Protein AF-A0A1B0GPD4-F1 (afdb_monomer)

Solvent-accessible surface area (backbone atoms only — not comparable to full-atom values): 17050 Å² total; per-residue (Å²): 107,76,87,73,70,49,68,94,78,58,61,66,70,59,52,36,53,52,42,47,48,50,43,48,70,34,67,70,52,86,51,64,69,59,25,53,50,47,45,48,55,43,48,74,72,43,44,58,78,46,49,67,64,54,70,75,55,91,48,64,72,44,49,52,42,53,49,61,37,61,80,66,59,83,59,66,65,61,55,47,54,53,50,52,52,50,48,60,50,50,52,57,47,50,55,50,53,52,50,47,50,59,48,50,54,53,47,57,48,52,54,48,54,50,52,53,52,48,56,52,51,52,52,51,52,51,50,54,48,52,54,50,53,51,51,51,51,52,51,49,52,51,51,52,50,52,54,50,51,52,51,52,50,54,50,50,52,51,52,51,52,50,50,51,50,54,50,49,61,53,60,76,72,62,84,90,86,85,87,90,90,88,88,94,83,79,85,78,81,75,79,81,75,76,73,78,76,79,84,75,74,80,79,78,77,78,81,79,77,83,80,87,75,82,82,85,88,80,91,75,83,86,74,83,76,80,80,80,80,78,90,86,81,80,85,76,69,92,80,75,82,72,94,63,88,78,79,81,66,94,69,78,79,86,81,78,85,81,74,80,80,73,83,80,130

Sequence (265 aa):
MEYFINYELFNIDFMVACMQFVNIVVHSVEDMNYRVHLQYEFTALGLDGYLEKLRLTESEELQVQISAYLDNVFDVAALMEDSETKTAALERVQDLEDDLGRALDRVAETEREFMYKLAELESELARVRSECDEMQQKARQTDEEVSTLRKVLKQREEESRIMQKCQQEIQQKMPSAEAPQAPPIPPPPPPAALTPPPPIAPPCPPPPPPSNVRNVGRASPFIPSPPPPIAGQMQAPDGAMTIKRKVQTKYKLPTLNWVALKPNQ

Organism: Phlebotomus papatasi (NCBI:txid29031)

Mean predicted aligned error: 19.95 Å

Nearest PDB structures (foldseek):
  4ydh-assembly1_C  TM=8.766E-01  e=1.146E-09  Homo sapiens
  4ydh-assembly1_A  TM=7.723E-01  e=3.191E-09  Homo sapiens
  4yc7-assembly1_B  TM=9.807E-01  e=7.824E-07  Homo sapiens

Radius of gyration: 55.45 Å; Cα contacts (8 Å, |Δi|>4): 38; chains: 1; bounding box: 115×55×153 Å

Structure (mmCIF, N/CA/C/O backbone):
data_AF-A0A1B0GPD4-F1
#
_entry.id   AF-A0A1B0GPD4-F1
#
loop_
_atom_site.group_PDB
_atom_site.id
_atom_site.type_symbol
_atom_site.label_atom_id
_atom_site.label_alt_id
_atom_site.label_comp_id
_atom_site.label_asym_id
_atom_site.label_entity_id
_atom_site.label_seq_id
_atom_site.pdbx_PDB_ins_code
_atom_site.Cartn_x
_atom_site.Cartn_y
_atom_site.Cartn_z
_atom_site.occupancy
_atom_site.B_iso_or_equiv
_atom_site.auth_seq_id
_atom_site.auth_comp_id
_atom_site.auth_asym_id
_atom_site.auth_atom_id
_atom_site.pdbx_PDB_model_num
ATOM 1 N N . MET A 1 1 ? 25.466 4.347 -40.079 1.00 58.78 1 MET A N 1
ATOM 2 C CA . MET A 1 1 ? 26.148 3.605 -38.997 1.00 58.78 1 MET A CA 1
ATOM 3 C C . MET A 1 1 ? 27.496 3.025 -39.419 1.00 58.78 1 MET A C 1
ATOM 5 O O . MET A 1 1 ? 28.433 3.206 -38.662 1.00 58.78 1 MET A O 1
ATOM 9 N N . GLU A 1 2 ? 27.657 2.426 -40.607 1.00 58.03 2 GLU A N 1
ATOM 10 C CA . GLU A 1 2 ? 28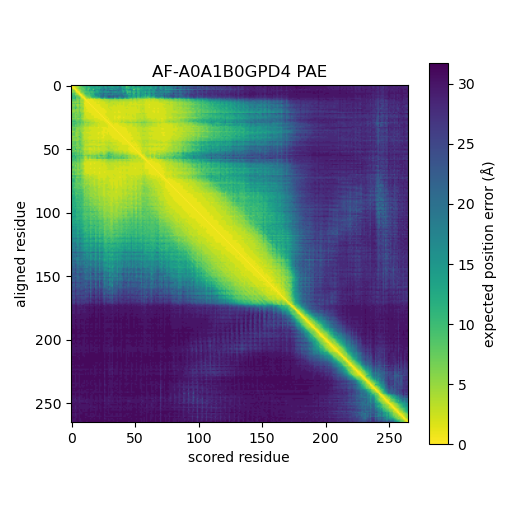.931 1.799 -41.043 1.00 58.03 2 GLU A CA 1
ATOM 11 C C . GLU A 1 2 ? 30.201 2.656 -40.835 1.00 58.03 2 GLU A C 1
ATOM 13 O O . GLU A 1 2 ? 31.200 2.149 -40.333 1.00 58.03 2 GLU A O 1
ATOM 18 N N . TYR A 1 3 ? 30.159 3.964 -41.123 1.00 58.00 3 TYR A N 1
ATOM 19 C CA . TYR A 1 3 ? 31.294 4.875 -40.890 1.00 58.00 3 TYR A CA 1
ATOM 20 C C . TYR A 1 3 ? 31.671 5.079 -39.410 1.00 58.00 3 TYR A C 1
ATOM 22 O O . TYR A 1 3 ? 32.806 5.433 -39.126 1.00 58.00 3 TYR A O 1
ATOM 30 N N . PHE A 1 4 ? 30.743 4.874 -38.472 1.00 58.75 4 PHE A N 1
ATOM 31 C CA . PHE A 1 4 ? 30.982 5.053 -37.034 1.00 58.75 4 PHE A CA 1
ATOM 32 C C . PHE A 1 4 ? 31.480 3.769 -36.355 1.00 58.75 4 PHE A C 1
ATOM 34 O O . PHE A 1 4 ? 32.159 3.860 -35.343 1.00 58.75 4 PHE A O 1
ATOM 41 N N . ILE A 1 5 ? 31.175 2.590 -36.915 1.00 62.16 5 ILE A N 1
ATOM 42 C CA . ILE A 1 5 ? 31.454 1.269 -36.313 1.00 62.16 5 ILE A CA 1
ATOM 43 C C . ILE A 1 5 ? 32.923 0.823 -36.505 1.00 62.16 5 ILE A C 1
ATOM 45 O O . ILE A 1 5 ? 33.436 -0.003 -35.748 1.00 62.16 5 ILE A O 1
ATOM 49 N N . ASN A 1 6 ? 33.635 1.381 -37.489 1.00 63.50 6 ASN A N 1
ATOM 50 C CA . ASN A 1 6 ? 35.030 1.036 -37.786 1.00 63.50 6 ASN A CA 1
ATOM 51 C C . ASN A 1 6 ? 36.026 1.823 -36.910 1.00 63.50 6 ASN A C 1
ATOM 53 O O . ASN A 1 6 ? 36.739 2.699 -37.403 1.00 63.50 6 ASN A O 1
ATOM 57 N N . TYR A 1 7 ? 36.094 1.495 -35.615 1.00 61.94 7 TYR A N 1
ATOM 58 C CA . TYR A 1 7 ? 36.935 2.200 -34.631 1.00 61.94 7 TYR A CA 1
ATOM 59 C C . TYR A 1 7 ? 38.437 2.251 -34.983 1.00 61.94 7 TYR A C 1
ATOM 61 O O . TYR A 1 7 ? 39.121 3.193 -34.602 1.00 61.94 7 TYR A O 1
ATOM 69 N N . GLU A 1 8 ? 38.958 1.290 -35.752 1.00 57.16 8 GLU A N 1
ATOM 70 C CA . GLU A 1 8 ? 40.384 1.217 -36.127 1.00 57.16 8 GLU A CA 1
ATOM 71 C C . GLU A 1 8 ? 40.806 2.234 -37.208 1.00 57.16 8 GLU A C 1
ATOM 73 O O . GLU A 1 8 ? 41.992 2.345 -37.517 1.00 57.16 8 GLU A O 1
ATOM 78 N N . LEU A 1 9 ? 39.857 2.969 -37.805 1.00 58.94 9 LEU A N 1
ATOM 79 C CA . LEU A 1 9 ? 40.098 3.837 -38.969 1.00 58.94 9 LEU A CA 1
ATOM 80 C C . LEU A 1 9 ? 39.814 5.331 -38.735 1.00 58.94 9 LEU A C 1
ATOM 82 O O . LEU A 1 9 ? 40.074 6.132 -39.635 1.00 58.94 9 LEU A O 1
ATOM 86 N N . PHE A 1 10 ? 39.278 5.722 -37.575 1.00 62.41 10 PHE A N 1
ATOM 87 C CA . PHE A 1 10 ? 38.767 7.080 -37.348 1.00 62.41 10 PHE A CA 1
ATOM 88 C C . PHE A 1 10 ? 39.410 7.806 -36.162 1.00 62.41 10 PHE A C 1
ATOM 90 O O . PHE A 1 10 ? 39.876 7.212 -35.196 1.00 62.41 10 PHE A O 1
ATOM 97 N N . ASN A 1 11 ? 39.427 9.136 -36.261 1.00 81.19 11 ASN A N 1
ATOM 98 C CA . ASN A 1 11 ? 39.893 10.045 -35.218 1.00 81.19 11 ASN A CA 1
ATOM 99 C C . ASN A 1 11 ? 38.888 10.090 -34.040 1.00 81.19 11 ASN A C 1
ATOM 101 O O . ASN A 1 11 ? 37.677 9.998 -34.242 1.00 81.19 11 ASN A O 1
ATOM 105 N N . ILE A 1 12 ? 39.404 10.230 -32.815 1.00 83.19 12 ILE A N 1
ATOM 106 C CA . ILE A 1 12 ? 38.616 10.200 -31.571 1.00 83.19 12 ILE A CA 1
ATOM 107 C C . ILE A 1 12 ? 37.597 11.346 -31.502 1.00 83.19 12 ILE A C 1
ATOM 109 O O . ILE A 1 12 ? 36.445 11.100 -31.153 1.00 83.19 12 ILE A O 1
ATOM 113 N N . ASP A 1 13 ? 37.966 12.559 -31.915 1.00 87.19 13 ASP A N 1
ATOM 114 C CA . ASP A 1 13 ? 37.099 13.748 -31.915 1.00 87.19 13 ASP A CA 1
ATOM 115 C C . ASP A 1 13 ? 35.839 13.523 -32.776 1.00 87.19 13 ASP A C 1
ATOM 117 O O . ASP A 1 13 ? 34.735 13.937 -32.416 1.00 87.19 13 ASP A O 1
ATOM 121 N N . PHE A 1 14 ? 35.979 12.796 -33.893 1.00 87.44 14 PHE A N 1
ATOM 122 C CA . PHE A 1 14 ? 34.845 12.372 -34.720 1.00 87.44 14 PHE A CA 1
ATOM 123 C C . PHE A 1 14 ? 33.935 11.380 -33.981 1.00 87.44 14 PHE A C 1
ATOM 125 O O . PHE A 1 14 ? 32.713 11.502 -34.063 1.00 87.44 14 PHE A O 1
ATOM 132 N N . MET A 1 15 ? 34.498 10.434 -33.221 1.00 87.31 15 MET A N 1
ATOM 133 C CA . MET A 1 15 ? 33.694 9.503 -32.422 1.00 87.31 15 MET A CA 1
ATOM 134 C C . MET A 1 15 ? 32.942 10.221 -31.297 1.00 87.31 15 MET A C 1
ATOM 136 O O . MET A 1 15 ? 31.757 9.953 -31.104 1.00 87.31 15 MET A O 1
ATOM 140 N N . VAL A 1 16 ? 33.592 11.164 -30.607 1.00 90.50 16 VAL A N 1
ATOM 141 C CA . VAL A 1 16 ? 32.972 12.012 -29.573 1.00 90.50 16 VAL A CA 1
ATOM 142 C C . VAL A 1 16 ? 31.802 12.803 -30.165 1.00 90.50 16 VAL A C 1
ATOM 144 O O . VAL A 1 16 ? 30.693 12.747 -29.632 1.00 90.50 16 VAL A O 1
ATOM 147 N N . ALA A 1 17 ? 32.006 13.469 -31.307 1.00 91.94 17 ALA A N 1
ATOM 148 C CA . ALA A 1 17 ? 30.963 14.240 -31.985 1.00 91.94 17 ALA A CA 1
ATOM 149 C C . ALA A 1 17 ? 29.794 13.365 -32.483 1.00 91.94 17 ALA A C 1
ATOM 151 O O . ALA A 1 17 ? 28.629 13.743 -32.339 1.00 91.94 17 ALA A O 1
ATOM 152 N N . CYS A 1 18 ? 30.076 12.180 -33.036 1.00 91.44 18 CYS A N 1
ATOM 153 C CA . CYS A 1 18 ? 29.037 11.231 -33.440 1.00 91.44 18 CYS A CA 1
ATOM 154 C C . CYS A 1 18 ? 28.253 10.681 -32.242 1.00 91.44 18 CYS A C 1
ATOM 156 O O . CYS A 1 18 ? 27.027 10.596 -32.323 1.00 91.44 18 CYS A O 1
ATOM 158 N N . MET A 1 19 ? 28.920 10.363 -31.130 1.00 92.31 19 MET A N 1
ATOM 159 C CA . MET A 1 19 ? 28.248 9.897 -29.916 1.00 92.31 19 MET A CA 1
ATOM 160 C C . MET A 1 19 ? 27.355 10.994 -29.324 1.00 92.31 19 MET A C 1
ATOM 162 O O . MET A 1 19 ? 26.184 10.755 -29.037 1.00 92.31 19 MET A O 1
ATOM 166 N N . GLN A 1 20 ? 27.858 12.228 -29.246 1.00 93.88 20 GLN A N 1
ATOM 167 C CA . GLN A 1 20 ? 27.077 13.387 -28.811 1.00 93.88 20 GLN A CA 1
ATOM 168 C C . GLN A 1 20 ? 25.843 13.621 -29.704 1.00 93.88 20 GLN A C 1
ATOM 170 O O . GLN A 1 20 ? 24.761 13.920 -29.195 1.00 93.88 20 GLN A O 1
ATOM 175 N N . PHE A 1 21 ? 25.973 13.456 -31.025 1.00 95.19 21 PHE A N 1
ATOM 176 C CA . PHE A 1 21 ? 24.842 13.538 -31.953 1.00 95.19 21 PHE A CA 1
ATOM 177 C C . PHE A 1 21 ? 23.782 12.463 -31.671 1.00 95.19 21 PHE A C 1
ATOM 179 O O . PHE A 1 21 ? 22.600 12.798 -31.594 1.00 95.19 21 PHE A O 1
ATOM 186 N N . VAL A 1 22 ? 24.183 11.202 -31.467 1.00 94.12 22 VAL A N 1
ATOM 187 C CA . VAL A 1 22 ? 23.255 10.112 -31.110 1.00 94.12 22 VAL A CA 1
ATOM 188 C C . VAL A 1 22 ? 22.547 10.412 -29.786 1.00 94.12 22 VAL A C 1
ATOM 190 O O . VAL A 1 22 ? 21.321 10.325 -29.729 1.00 94.12 22 VAL A O 1
ATOM 193 N N . ASN A 1 23 ? 23.281 10.867 -28.765 1.00 93.62 23 ASN A N 1
ATOM 194 C CA . ASN A 1 23 ? 22.718 11.250 -27.465 1.00 93.62 23 ASN A CA 1
ATOM 195 C C . ASN A 1 23 ? 21.624 12.315 -27.614 1.00 93.62 23 ASN A C 1
ATOM 197 O O . ASN A 1 23 ? 20.543 12.183 -27.040 1.00 93.62 23 ASN A O 1
ATOM 201 N N . ILE A 1 24 ? 21.877 13.353 -28.417 1.00 95.06 24 ILE A N 1
ATOM 202 C CA . ILE A 1 24 ? 20.898 14.412 -28.680 1.00 95.06 24 ILE A CA 1
ATOM 203 C C . ILE A 1 24 ? 19.696 13.852 -29.449 1.00 95.06 24 ILE A C 1
ATOM 205 O O . ILE A 1 24 ? 18.562 14.054 -29.015 1.00 95.06 24 ILE A O 1
ATOM 209 N N . VAL A 1 25 ? 19.909 13.135 -30.556 1.00 95.88 25 VAL A N 1
ATOM 210 C CA . VAL A 1 25 ? 18.816 12.624 -31.403 1.00 95.88 25 VAL A CA 1
ATOM 211 C C . VAL A 1 25 ? 17.894 11.671 -30.644 1.00 95.88 25 VAL A C 1
ATOM 213 O O . VAL A 1 25 ? 16.678 11.796 -30.768 1.00 95.88 25 VAL A O 1
ATOM 216 N N . VAL A 1 26 ? 18.441 10.749 -29.847 1.00 95.62 26 VAL A N 1
ATOM 217 C CA . VAL A 1 26 ? 17.633 9.762 -29.117 1.00 95.62 26 VAL A CA 1
ATOM 218 C C . VAL A 1 26 ? 16.992 10.380 -27.873 1.00 95.62 26 VAL A C 1
ATOM 220 O O . VAL A 1 26 ? 15.803 10.175 -27.632 1.00 95.62 26 VAL A O 1
ATOM 223 N N . HIS A 1 27 ? 17.738 11.148 -27.071 1.00 96.00 27 HIS A N 1
ATOM 224 C CA . HIS A 1 27 ? 17.286 11.514 -25.724 1.00 96.00 27 HIS A CA 1
ATOM 225 C C . HIS A 1 27 ? 16.624 12.891 -25.594 1.00 96.00 27 HIS A C 1
ATOM 227 O O . HIS A 1 27 ? 15.974 13.125 -24.574 1.00 96.00 27 HIS A O 1
ATOM 233 N N . SER A 1 28 ? 16.722 13.778 -26.594 1.00 95.06 28 SER A N 1
ATOM 234 C CA . SER A 1 28 ? 16.088 15.111 -26.532 1.00 95.06 28 SER A CA 1
ATOM 235 C C . SER A 1 28 ? 14.583 15.131 -26.840 1.00 95.06 28 SER A C 1
ATOM 237 O O . SER A 1 28 ? 13.955 16.179 -26.693 1.00 95.06 28 SER A O 1
ATOM 239 N N . VAL A 1 29 ? 13.987 14.009 -27.263 1.00 95.88 29 VAL A N 1
ATOM 240 C CA . VAL A 1 29 ? 12.565 13.969 -27.642 1.00 95.88 29 VAL A CA 1
ATOM 241 C C . VAL A 1 29 ? 11.640 13.918 -26.420 1.00 95.88 29 VAL A C 1
ATOM 243 O O . VAL A 1 29 ? 11.855 13.136 -25.496 1.00 95.88 29 VAL A O 1
ATOM 246 N N . GLU A 1 30 ? 10.573 14.723 -26.455 1.00 94.50 30 GLU A N 1
ATOM 247 C CA . GLU A 1 30 ? 9.548 14.814 -25.402 1.00 94.50 30 GLU A CA 1
ATOM 248 C C . GLU A 1 30 ? 8.651 13.564 -25.293 1.00 94.50 30 GLU A C 1
ATOM 250 O O . GLU A 1 30 ? 8.244 13.197 -24.192 1.00 94.50 30 GLU A O 1
ATOM 255 N N . ASP A 1 31 ? 8.333 12.894 -26.408 1.00 96.88 31 ASP A N 1
ATOM 256 C CA . ASP A 1 31 ? 7.538 11.657 -26.401 1.00 96.88 31 ASP A CA 1
ATOM 257 C C . ASP A 1 31 ? 8.417 10.446 -26.065 1.00 96.88 31 ASP A C 1
ATOM 259 O O . ASP A 1 31 ? 9.295 10.044 -26.836 1.00 96.88 31 ASP A O 1
ATOM 263 N N . MET A 1 32 ? 8.140 9.832 -24.915 1.00 94.75 32 MET A N 1
ATOM 264 C CA . MET A 1 32 ? 8.863 8.663 -24.416 1.00 94.75 32 MET A CA 1
ATOM 265 C C . MET A 1 32 ? 8.715 7.441 -25.331 1.00 94.75 32 MET A C 1
ATOM 267 O O . MET A 1 32 ? 9.677 6.692 -25.488 1.00 94.75 32 MET A O 1
ATOM 271 N N . ASN A 1 33 ? 7.566 7.251 -25.991 1.00 95.75 33 ASN A N 1
ATOM 272 C CA . ASN A 1 33 ? 7.375 6.132 -26.921 1.00 95.75 33 ASN A CA 1
ATOM 273 C C . ASN A 1 33 ? 8.242 6.310 -28.169 1.00 95.75 33 ASN A C 1
ATOM 275 O O . ASN A 1 33 ? 8.868 5.360 -28.639 1.00 95.75 33 ASN A O 1
ATOM 279 N N . TYR A 1 34 ? 8.319 7.539 -28.685 1.00 97.44 34 TYR A N 1
ATOM 280 C CA . TYR A 1 34 ? 9.170 7.851 -29.828 1.00 97.44 34 TYR A CA 1
ATOM 281 C C . TYR A 1 34 ? 10.661 7.783 -29.464 1.00 97.44 34 TYR A C 1
ATOM 283 O O . TYR A 1 34 ? 11.452 7.269 -30.251 1.00 97.44 34 TYR A O 1
ATOM 291 N N . ARG A 1 35 ? 11.049 8.201 -28.251 1.00 97.19 35 ARG A N 1
ATOM 292 C CA . ARG A 1 35 ? 12.413 8.006 -27.726 1.00 97.19 35 ARG A CA 1
ATOM 293 C C . ARG A 1 35 ? 12.788 6.522 -27.619 1.00 97.19 35 ARG A C 1
ATOM 295 O O . ARG A 1 35 ? 13.874 6.156 -28.060 1.00 97.19 35 ARG A O 1
ATOM 302 N N . VAL A 1 36 ? 11.899 5.662 -27.112 1.00 96.75 36 VAL A N 1
ATOM 303 C CA . VAL A 1 36 ? 12.110 4.198 -27.089 1.00 96.75 36 VAL A CA 1
ATOM 304 C C . VAL A 1 36 ? 12.208 3.622 -28.507 1.00 96.75 36 VAL A C 1
ATOM 306 O O . VAL A 1 36 ? 13.069 2.784 -28.765 1.00 96.75 36 VAL A O 1
ATOM 309 N N . HIS A 1 37 ? 11.388 4.094 -29.452 1.00 96.56 37 HIS A N 1
ATOM 310 C CA . HIS A 1 37 ? 11.490 3.690 -30.857 1.00 96.56 37 HIS A CA 1
ATOM 311 C C . HIS A 1 37 ? 12.842 4.081 -31.478 1.00 96.56 37 HIS A C 1
ATOM 313 O O . HIS A 1 37 ? 13.507 3.220 -32.050 1.00 96.56 37 HIS A O 1
ATOM 319 N N . LEU A 1 38 ? 13.289 5.333 -31.315 1.00 96.75 38 LEU A N 1
ATOM 320 C CA . LEU A 1 38 ? 14.601 5.778 -31.797 1.00 96.75 38 LEU A CA 1
ATOM 321 C C . LEU A 1 38 ? 15.749 4.984 -31.165 1.00 96.75 38 LEU A C 1
ATOM 323 O O . LEU A 1 38 ? 16.677 4.593 -31.867 1.00 96.75 38 LEU A O 1
ATOM 327 N N . GLN A 1 39 ? 15.681 4.719 -29.859 1.00 96.88 39 GLN A N 1
ATOM 328 C CA . GLN A 1 39 ? 16.656 3.878 -29.168 1.00 96.88 39 GLN A CA 1
ATOM 329 C C . GLN A 1 39 ? 16.719 2.481 -29.804 1.00 96.88 39 GLN A C 1
ATOM 331 O O . GLN A 1 39 ? 17.805 2.018 -30.144 1.00 96.88 39 GLN A O 1
ATOM 336 N N . TYR A 1 40 ? 15.564 1.850 -30.047 1.00 96.25 40 TYR A N 1
ATOM 337 C CA . TYR A 1 40 ? 15.494 0.536 -30.688 1.00 96.25 40 TYR A CA 1
ATOM 338 C C . TYR A 1 40 ? 16.059 0.530 -32.117 1.00 96.25 40 TYR A C 1
ATOM 340 O O . TYR A 1 40 ? 16.749 -0.418 -32.483 1.00 96.25 40 TYR A O 1
ATOM 348 N N . GLU A 1 41 ? 15.835 1.580 -32.915 1.00 96.12 41 GLU A N 1
ATOM 349 C CA . GLU A 1 41 ? 16.455 1.712 -34.245 1.00 96.12 41 GLU A CA 1
ATOM 350 C C . GLU A 1 41 ? 17.994 1.704 -34.153 1.00 96.12 41 GLU A C 1
ATOM 352 O O . GLU A 1 41 ? 18.664 1.005 -34.916 1.00 96.12 41 GLU A O 1
ATOM 357 N N . PHE A 1 42 ? 18.583 2.408 -33.179 1.00 94.75 42 PHE A N 1
ATOM 358 C CA . PHE A 1 42 ? 20.035 2.376 -32.959 1.00 94.75 42 PHE A CA 1
ATOM 359 C C . PHE A 1 42 ? 20.533 1.026 -32.408 1.00 94.75 42 PHE A C 1
ATOM 361 O O . PHE A 1 42 ? 21.563 0.531 -32.880 1.00 94.75 42 PHE A O 1
ATOM 368 N N . THR A 1 43 ? 19.794 0.387 -31.495 1.00 93.69 43 THR A N 1
ATOM 369 C CA . THR A 1 43 ? 20.045 -0.996 -31.043 1.00 93.69 43 THR A CA 1
ATOM 370 C C . THR A 1 43 ? 20.049 -1.975 -32.223 1.00 93.69 43 THR A C 1
ATOM 372 O O . THR A 1 43 ? 20.982 -2.767 -32.368 1.00 93.69 43 THR A O 1
ATOM 375 N N . ALA A 1 44 ? 19.055 -1.895 -33.114 1.00 93.94 44 ALA A N 1
ATOM 376 C CA . ALA A 1 44 ? 18.921 -2.754 -34.293 1.00 93.94 44 ALA A CA 1
ATOM 377 C C . ALA A 1 44 ? 20.044 -2.537 -35.324 1.00 93.94 44 ALA A C 1
ATOM 379 O O . ALA A 1 44 ? 20.469 -3.482 -35.990 1.00 93.94 44 ALA A O 1
ATOM 380 N N . LEU A 1 45 ? 20.587 -1.317 -35.409 1.00 93.38 45 LEU A N 1
ATOM 381 C CA . LEU A 1 45 ? 21.798 -1.000 -36.176 1.00 93.38 45 LEU A CA 1
ATOM 382 C C . LEU A 1 45 ? 23.106 -1.446 -35.486 1.00 93.38 45 LEU A C 1
ATOM 384 O O . LEU A 1 45 ? 24.193 -1.181 -36.005 1.00 93.38 45 LEU A O 1
ATOM 388 N N . GLY A 1 46 ? 23.017 -2.122 -34.337 1.00 91.62 46 GLY A N 1
ATOM 389 C CA . GLY A 1 46 ? 24.147 -2.706 -33.618 1.00 91.62 46 GLY A CA 1
ATOM 390 C C . GLY A 1 46 ? 24.909 -1.737 -32.713 1.00 91.62 46 GLY A C 1
ATOM 391 O O . GLY A 1 46 ? 26.049 -2.045 -32.358 1.00 91.62 46 GLY A O 1
ATOM 392 N N . LEU A 1 47 ? 24.322 -0.589 -32.340 1.00 91.81 47 LEU A N 1
ATOM 393 C CA . LEU A 1 47 ? 24.987 0.399 -31.482 1.00 91.81 47 LEU A CA 1
ATOM 394 C C . LEU A 1 47 ? 25.421 -0.213 -30.143 1.00 91.81 47 LEU A C 1
ATOM 396 O O . LEU A 1 47 ? 26.582 -0.083 -29.776 1.00 91.81 47 LEU A O 1
ATOM 400 N N . ASP A 1 48 ? 24.546 -0.935 -29.449 1.00 91.25 48 ASP A N 1
ATOM 401 C CA . ASP A 1 48 ? 24.823 -1.422 -28.087 1.00 91.25 48 ASP A CA 1
ATOM 402 C C . ASP A 1 48 ? 26.016 -2.397 -28.055 1.00 91.25 48 ASP A C 1
ATOM 404 O O . ASP A 1 48 ? 26.939 -2.259 -27.252 1.00 91.25 48 ASP A O 1
ATOM 408 N N . GLY A 1 49 ? 26.075 -3.321 -29.022 1.00 88.94 49 GLY A N 1
ATOM 409 C CA . GLY A 1 49 ? 27.207 -4.240 -29.204 1.00 88.94 49 GLY A CA 1
ATOM 410 C C . GLY A 1 49 ? 28.499 -3.570 -29.699 1.00 88.94 49 GLY A C 1
ATOM 411 O O . GLY A 1 49 ? 29.562 -4.199 -29.692 1.00 88.94 49 GLY A O 1
ATOM 412 N N . TYR A 1 50 ? 28.425 -2.311 -30.138 1.00 86.81 50 TYR A N 1
ATOM 413 C CA . TYR A 1 50 ? 29.577 -1.462 -30.435 1.00 86.81 50 TYR A CA 1
ATOM 414 C C . TYR A 1 50 ? 30.014 -0.653 -29.201 1.00 86.81 50 TYR A C 1
ATOM 416 O O . TYR A 1 50 ? 31.207 -0.618 -28.892 1.00 86.81 50 TYR A O 1
ATOM 424 N N . LEU A 1 51 ? 29.067 -0.099 -28.437 1.00 90.19 51 LEU A N 1
ATOM 425 C CA . LEU A 1 51 ? 29.334 0.623 -27.188 1.00 90.19 51 LEU A CA 1
ATOM 426 C C . LEU A 1 51 ? 30.000 -0.264 -26.132 1.00 90.19 51 LEU A C 1
ATOM 428 O O . LEU A 1 51 ? 30.949 0.185 -25.495 1.00 90.19 51 LEU A O 1
ATOM 432 N N . GLU A 1 52 ? 29.599 -1.534 -26.002 1.00 88.38 52 GLU A N 1
ATOM 433 C CA . GLU A 1 52 ? 30.250 -2.461 -25.059 1.00 88.38 52 GLU A CA 1
ATOM 434 C C . GLU A 1 52 ? 31.742 -2.674 -25.389 1.00 88.38 52 GLU A C 1
ATOM 436 O O . GLU A 1 52 ? 32.561 -2.847 -24.489 1.00 88.38 52 GLU A O 1
ATOM 441 N N . LYS A 1 53 ? 32.131 -2.590 -26.671 1.00 85.44 53 LYS A N 1
ATOM 442 C CA . LYS A 1 53 ? 33.544 -2.655 -27.096 1.00 85.44 53 LYS A CA 1
ATOM 443 C C . LYS A 1 53 ? 34.280 -1.345 -26.816 1.00 85.44 53 LYS A C 1
ATOM 445 O O . LYS A 1 53 ? 35.417 -1.372 -26.353 1.00 85.44 53 LYS A O 1
ATOM 450 N N . LEU A 1 54 ? 33.633 -0.204 -27.072 1.00 84.62 54 LEU A N 1
ATOM 451 C CA . LEU A 1 54 ? 34.199 1.123 -26.804 1.00 84.62 54 LEU A CA 1
ATOM 452 C C . LEU A 1 54 ? 34.270 1.474 -25.310 1.00 84.62 54 LEU A C 1
ATOM 454 O O . LEU A 1 54 ? 34.991 2.397 -24.940 1.00 84.62 54 LEU A O 1
ATOM 458 N N . ARG A 1 55 ? 33.587 0.728 -24.435 1.00 81.19 55 ARG A N 1
ATOM 459 C CA . ARG A 1 55 ? 33.614 0.909 -22.974 1.00 81.19 55 ARG A CA 1
ATOM 460 C C . ARG A 1 55 ? 35.018 0.826 -22.356 1.00 81.19 55 ARG A C 1
ATOM 462 O O . ARG A 1 55 ? 35.234 1.363 -21.273 1.00 81.19 55 ARG A O 1
ATOM 469 N N . LEU A 1 56 ? 35.956 0.167 -23.042 1.00 81.19 56 LEU A N 1
ATOM 470 C CA . LEU A 1 56 ? 37.367 0.030 -22.657 1.00 81.19 56 LEU A CA 1
ATOM 471 C C . LEU A 1 56 ? 38.299 1.046 -23.353 1.00 81.19 56 LEU A C 1
ATOM 473 O O . LEU A 1 56 ? 39.511 0.847 -23.365 1.00 81.19 56 LEU A O 1
ATOM 477 N N . THR A 1 57 ? 37.759 2.105 -23.965 1.00 84.12 57 THR A N 1
ATOM 478 C CA . THR A 1 57 ? 38.572 3.154 -24.602 1.00 84.12 57 THR A CA 1
ATOM 479 C C . THR A 1 57 ? 39.382 3.955 -23.577 1.00 84.12 57 THR A C 1
ATOM 481 O O . THR A 1 57 ? 38.914 4.221 -22.473 1.00 84.12 57 THR A O 1
ATOM 484 N N . GLU A 1 58 ? 40.589 4.384 -23.955 1.00 83.50 58 GLU A N 1
ATOM 485 C CA . GLU A 1 58 ? 41.449 5.246 -23.124 1.00 83.50 58 GLU A CA 1
ATOM 486 C C . GLU A 1 58 ? 41.043 6.736 -23.190 1.00 83.50 58 GLU A C 1
ATOM 488 O O . GLU A 1 58 ? 41.591 7.566 -22.467 1.00 83.50 58 GLU A O 1
ATOM 493 N N . SER A 1 59 ? 40.091 7.099 -24.060 1.00 89.00 59 SER A N 1
ATOM 494 C CA . SER A 1 59 ? 39.595 8.473 -24.207 1.00 89.00 59 SER A CA 1
ATOM 495 C C . SER A 1 59 ? 38.512 8.807 -23.176 1.00 89.00 59 SER A C 1
ATOM 497 O O . SER A 1 59 ? 37.365 8.378 -23.304 1.00 89.00 59 SER A O 1
ATOM 499 N N . GLU A 1 60 ? 38.863 9.646 -22.199 1.00 90.44 60 GLU A N 1
ATOM 500 C CA . GLU A 1 60 ? 37.939 10.163 -21.179 1.00 90.44 60 GLU A CA 1
ATOM 501 C C . GLU A 1 60 ? 36.749 10.920 -21.801 1.00 90.44 60 GLU A C 1
ATOM 503 O O . GLU A 1 60 ? 35.601 10.679 -21.434 1.00 90.44 60 GLU A O 1
ATOM 508 N N . GLU A 1 61 ? 36.988 11.772 -22.807 1.00 91.44 61 GLU A N 1
ATOM 509 C CA . GLU A 1 61 ? 35.925 12.535 -23.484 1.00 91.44 61 GLU A CA 1
ATOM 510 C C . GLU A 1 61 ? 34.886 11.624 -24.157 1.00 91.44 61 GLU A C 1
ATOM 512 O O . GLU A 1 61 ? 33.679 11.859 -24.044 1.00 91.44 61 GLU A O 1
ATOM 517 N N . LEU A 1 62 ? 35.338 10.550 -24.815 1.00 90.88 62 LEU A N 1
ATOM 518 C CA . LEU A 1 62 ? 34.450 9.560 -25.423 1.00 90.88 62 LEU A CA 1
ATOM 519 C C . LEU A 1 62 ? 33.727 8.732 -24.353 1.00 90.88 62 LEU A C 1
ATOM 521 O O . LEU A 1 62 ? 32.524 8.497 -24.471 1.00 90.88 62 LEU A O 1
ATOM 525 N N . GLN A 1 63 ? 34.421 8.345 -23.281 1.00 92.12 63 GLN A N 1
ATOM 526 C CA . GLN A 1 63 ? 33.841 7.591 -22.169 1.00 92.12 63 GLN A CA 1
ATOM 527 C C . GLN A 1 63 ? 32.727 8.372 -21.449 1.00 92.12 63 GLN A C 1
ATOM 529 O O . GLN A 1 63 ? 31.716 7.775 -21.066 1.00 92.12 63 GLN A O 1
ATOM 534 N N . VAL A 1 64 ? 32.852 9.701 -21.337 1.00 93.50 64 VAL A N 1
ATOM 535 C CA . VAL A 1 64 ? 31.788 10.585 -20.830 1.00 93.50 64 VAL A CA 1
ATOM 536 C C . VAL A 1 64 ? 30.560 10.559 -21.747 1.00 93.50 64 VAL A C 1
ATOM 538 O O . VAL A 1 64 ? 29.446 10.398 -21.249 1.00 93.50 64 VAL A O 1
ATOM 541 N N . GLN A 1 65 ? 30.729 10.649 -23.074 1.00 93.12 65 GLN A N 1
ATOM 542 C CA . GLN A 1 65 ? 29.588 10.585 -24.005 1.00 93.12 65 GLN A CA 1
ATOM 543 C C . GLN A 1 65 ? 28.904 9.210 -24.014 1.00 93.12 65 GLN A C 1
ATOM 545 O O . GLN A 1 65 ? 27.679 9.145 -24.114 1.00 93.12 65 GLN A O 1
ATOM 550 N N . ILE A 1 66 ? 29.671 8.122 -23.888 1.00 92.75 66 ILE A N 1
ATOM 551 C CA . ILE A 1 66 ? 29.131 6.755 -23.812 1.00 92.75 66 ILE A CA 1
ATOM 552 C C . ILE A 1 66 ? 28.355 6.553 -22.506 1.00 92.75 66 ILE A C 1
ATOM 554 O O . ILE A 1 66 ? 27.227 6.067 -22.540 1.00 92.75 66 ILE A O 1
ATOM 558 N N . SER A 1 67 ? 28.911 6.970 -21.366 1.00 92.62 67 SER A N 1
ATOM 559 C CA . SER A 1 67 ? 28.225 6.870 -20.067 1.00 92.62 67 SER A CA 1
ATOM 560 C C . SER A 1 67 ? 26.917 7.668 -20.069 1.00 92.62 67 SER A C 1
ATOM 562 O O . SER A 1 67 ? 25.870 7.133 -19.721 1.00 92.62 67 SER A O 1
ATOM 564 N N . ALA A 1 68 ? 26.946 8.900 -20.590 1.00 93.69 68 ALA A N 1
ATOM 565 C CA . ALA A 1 68 ? 25.763 9.752 -20.702 1.00 93.69 68 ALA A CA 1
ATOM 566 C C . ALA A 1 68 ? 24.655 9.180 -21.613 1.00 93.69 68 ALA A C 1
ATOM 568 O O . ALA A 1 68 ? 23.489 9.531 -21.424 1.00 93.69 68 ALA A O 1
ATOM 569 N N . TYR A 1 69 ? 24.990 8.316 -22.580 1.00 94.62 69 TYR A N 1
ATOM 570 C CA . TYR A 1 69 ? 24.000 7.540 -23.337 1.00 94.62 69 TYR A CA 1
ATOM 571 C C . TYR A 1 69 ? 23.397 6.437 -22.471 1.00 94.62 69 TYR A C 1
ATOM 573 O O . TYR A 1 69 ? 22.184 6.381 -22.299 1.00 94.62 69 TYR A O 1
ATOM 581 N N . LEU A 1 70 ? 24.252 5.585 -21.895 1.00 93.56 70 LEU A N 1
ATOM 582 C CA . LEU A 1 70 ? 23.843 4.400 -21.137 1.00 93.56 70 LEU A CA 1
ATOM 583 C C . LEU A 1 70 ? 22.979 4.759 -19.918 1.00 93.56 70 LEU A C 1
ATOM 585 O O . LEU A 1 70 ? 21.968 4.102 -19.688 1.00 93.56 70 LEU A O 1
ATOM 589 N N . ASP A 1 71 ? 23.297 5.850 -19.216 1.00 93.94 71 ASP A N 1
ATOM 590 C CA . ASP A 1 71 ? 22.492 6.386 -18.104 1.00 93.94 71 ASP A CA 1
ATOM 591 C C . ASP A 1 71 ? 21.088 6.868 -18.541 1.00 93.94 71 ASP A C 1
ATOM 593 O O . ASP A 1 71 ? 20.198 7.051 -17.710 1.00 93.94 71 ASP A O 1
ATOM 597 N N . ASN A 1 72 ? 20.881 7.098 -19.843 1.00 94.31 72 ASN A N 1
ATOM 598 C CA . ASN A 1 72 ? 19.637 7.576 -20.452 1.00 94.31 72 ASN A CA 1
ATOM 599 C C . ASN A 1 72 ? 18.898 6.508 -21.285 1.00 94.31 72 ASN A C 1
ATOM 601 O O . ASN A 1 72 ? 17.844 6.813 -21.864 1.00 94.31 72 ASN A O 1
ATOM 605 N N . VAL A 1 73 ? 19.409 5.276 -21.349 1.00 94.19 73 VAL A N 1
ATOM 606 C CA . VAL A 1 73 ? 18.744 4.145 -22.011 1.00 94.19 73 VAL A CA 1
ATOM 607 C C . VAL A 1 73 ? 17.497 3.736 -21.221 1.00 94.19 73 VAL A C 1
ATOM 609 O O . VAL A 1 73 ? 1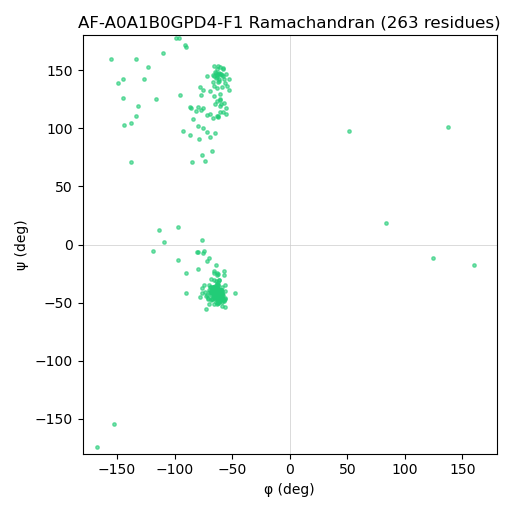7.532 3.556 -20.007 1.00 94.19 73 VAL A O 1
ATOM 612 N N . PHE A 1 74 ? 16.377 3.562 -21.921 1.00 94.69 74 PHE A N 1
ATOM 613 C CA . PHE A 1 74 ? 15.153 2.999 -21.359 1.00 94.69 74 PHE A CA 1
ATOM 614 C C . PHE A 1 74 ? 15.166 1.473 -21.419 1.00 94.69 74 PHE A C 1
ATOM 616 O O . PHE A 1 74 ? 15.111 0.898 -22.508 1.00 94.69 74 PHE A O 1
ATOM 623 N N . ASP A 1 75 ? 15.132 0.830 -20.253 1.00 95.62 75 ASP A N 1
ATOM 624 C CA . ASP A 1 75 ? 14.786 -0.584 -20.121 1.00 95.62 75 ASP A CA 1
ATOM 625 C C . ASP A 1 75 ? 13.280 -0.730 -19.847 1.00 95.62 75 ASP A C 1
ATOM 627 O O . ASP A 1 75 ? 12.796 -0.570 -18.725 1.00 95.62 75 ASP A O 1
ATOM 631 N N . VAL A 1 76 ? 12.518 -1.012 -20.905 1.00 94.56 76 VAL A N 1
ATOM 632 C CA . VAL A 1 76 ? 11.065 -1.218 -20.810 1.00 94.56 76 VAL A CA 1
ATOM 633 C C . VAL A 1 76 ? 10.728 -2.513 -20.062 1.00 94.56 76 VAL A C 1
ATOM 635 O O . VAL A 1 76 ? 9.692 -2.568 -19.403 1.00 94.56 76 VAL A O 1
ATOM 638 N N . ALA A 1 77 ? 11.583 -3.539 -20.124 1.00 94.19 77 ALA A N 1
ATOM 639 C CA . ALA A 1 77 ? 11.328 -4.814 -19.460 1.00 94.19 77 ALA A CA 1
ATOM 640 C C . ALA A 1 77 ? 11.460 -4.670 -17.937 1.00 94.19 77 ALA A C 1
ATOM 642 O O . ALA A 1 77 ? 10.537 -5.048 -17.214 1.00 94.19 77 ALA A O 1
ATOM 643 N N . ALA A 1 78 ? 12.533 -4.028 -17.465 1.00 96.31 78 ALA A N 1
ATOM 644 C CA . ALA A 1 78 ? 12.706 -3.707 -16.048 1.00 96.31 78 ALA A CA 1
ATOM 645 C C . ALA A 1 78 ? 11.575 -2.802 -15.522 1.00 96.31 78 ALA A C 1
ATOM 647 O O . ALA A 1 78 ? 11.013 -3.066 -14.463 1.00 96.31 78 ALA A O 1
ATOM 648 N N . LEU A 1 79 ? 11.163 -1.783 -16.290 1.00 96.31 79 LEU A N 1
ATOM 649 C CA . LEU A 1 79 ? 10.038 -0.913 -15.913 1.00 96.31 79 LEU A CA 1
ATOM 650 C C . LEU A 1 79 ? 8.690 -1.656 -15.836 1.00 96.31 79 LEU A C 1
ATOM 652 O O . LEU A 1 79 ? 7.831 -1.283 -15.032 1.00 96.31 79 LEU A O 1
ATOM 656 N N . MET A 1 80 ? 8.485 -2.697 -16.650 1.00 97.19 80 MET A N 1
ATOM 657 C CA . MET A 1 80 ? 7.308 -3.565 -16.547 1.00 97.19 80 MET A CA 1
ATOM 658 C C . MET A 1 80 ? 7.370 -4.455 -15.298 1.00 97.19 80 MET A C 1
ATOM 660 O O . MET A 1 80 ? 6.392 -4.489 -14.552 1.00 97.19 80 MET A O 1
ATOM 664 N N . GLU A 1 81 ? 8.510 -5.092 -15.018 1.00 97.25 81 GLU A N 1
ATOM 665 C CA . GLU A 1 81 ? 8.715 -5.910 -13.809 1.00 97.25 81 GLU A CA 1
ATOM 666 C C . GLU A 1 81 ? 8.549 -5.085 -12.517 1.00 97.25 81 GLU A C 1
ATOM 668 O O . GLU A 1 81 ? 7.868 -5.515 -11.580 1.00 97.25 81 GLU A O 1
ATOM 673 N N . ASP A 1 82 ? 9.071 -3.855 -12.488 1.00 97.50 82 ASP A N 1
ATOM 674 C CA . ASP A 1 82 ? 8.865 -2.895 -11.395 1.00 97.50 82 ASP A CA 1
ATOM 675 C C . ASP A 1 82 ? 7.381 -2.524 -11.227 1.00 97.50 82 ASP A C 1
ATOM 677 O O . ASP A 1 82 ? 6.883 -2.398 -10.103 1.00 97.50 82 ASP A O 1
ATOM 681 N N . SER A 1 83 ? 6.645 -2.360 -12.331 1.00 98.00 83 SER A N 1
ATOM 682 C CA . SER A 1 83 ? 5.210 -2.042 -12.316 1.00 98.00 83 SER A CA 1
ATOM 683 C C . SER A 1 83 ? 4.359 -3.210 -11.797 1.00 98.00 83 SER A C 1
ATOM 685 O O . SER A 1 83 ? 3.449 -3.009 -10.982 1.00 98.00 83 SER A O 1
ATOM 687 N N . GLU A 1 84 ? 4.678 -4.441 -12.201 1.00 98.06 84 GLU A N 1
ATOM 688 C CA . GLU A 1 84 ? 4.045 -5.664 -11.688 1.00 98.06 84 GLU A CA 1
ATOM 689 C C . GLU A 1 84 ? 4.357 -5.857 -10.196 1.00 98.06 84 GLU A C 1
ATOM 691 O O . GLU A 1 84 ? 3.445 -6.024 -9.379 1.00 98.06 84 GLU A O 1
ATOM 696 N N . THR A 1 85 ? 5.626 -5.704 -9.806 1.00 98.31 85 THR A N 1
ATOM 697 C CA . THR A 1 85 ? 6.084 -5.771 -8.408 1.00 98.31 85 THR A CA 1
ATOM 698 C C . THR A 1 85 ? 5.396 -4.725 -7.530 1.00 98.31 85 THR A C 1
ATOM 700 O O . THR A 1 85 ? 4.955 -5.027 -6.414 1.00 98.31 85 THR A O 1
ATOM 703 N N . LYS A 1 86 ? 5.246 -3.495 -8.036 1.00 98.50 86 LY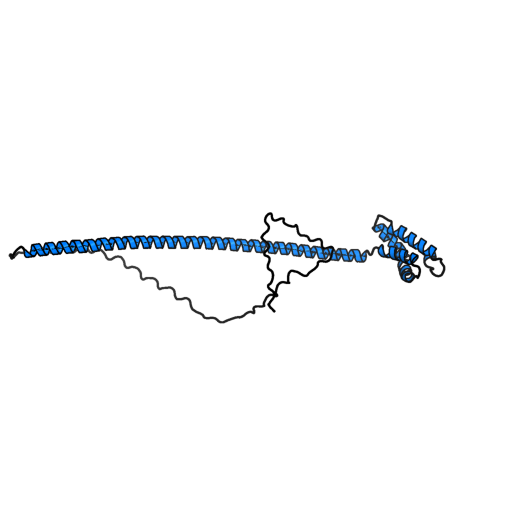S A N 1
ATOM 704 C CA . LYS A 1 86 ? 4.507 -2.413 -7.374 1.00 98.50 86 LYS A CA 1
ATOM 705 C C . LYS A 1 86 ? 3.023 -2.742 -7.229 1.00 98.50 86 LYS A C 1
ATOM 707 O O . LYS A 1 86 ? 2.461 -2.483 -6.167 1.00 98.50 86 LYS A O 1
ATOM 712 N N . THR A 1 87 ? 2.399 -3.326 -8.249 1.00 98.38 87 THR A N 1
ATOM 713 C CA . THR A 1 87 ? 0.986 -3.738 -8.203 1.00 98.38 87 THR A CA 1
ATOM 714 C C . THR A 1 87 ? 0.771 -4.802 -7.125 1.00 98.38 87 THR A C 1
ATOM 716 O O . THR A 1 87 ? -0.023 -4.585 -6.210 1.00 98.38 87 THR A O 1
ATOM 719 N N . ALA A 1 88 ? 1.584 -5.862 -7.116 1.00 98.50 88 ALA A N 1
ATOM 720 C CA . ALA A 1 88 ? 1.541 -6.907 -6.088 1.00 98.50 88 ALA A CA 1
ATOM 721 C C . ALA A 1 88 ? 1.881 -6.393 -4.670 1.00 98.50 88 ALA A C 1
ATOM 723 O O . ALA A 1 88 ? 1.510 -7.005 -3.665 1.00 98.50 88 ALA A O 1
ATOM 724 N N . ALA A 1 89 ? 2.625 -5.287 -4.551 1.00 98.44 89 ALA A N 1
ATOM 725 C CA . ALA A 1 89 ? 2.862 -4.620 -3.272 1.00 98.44 89 ALA A CA 1
ATOM 726 C C . ALA A 1 89 ? 1.643 -3.814 -2.796 1.00 98.44 89 ALA A C 1
ATOM 728 O O . ALA A 1 89 ? 1.366 -3.816 -1.598 1.00 98.44 89 ALA A O 1
ATOM 729 N N . LEU A 1 90 ? 0.910 -3.165 -3.707 1.00 98.62 90 LEU A N 1
ATOM 730 C CA . LEU A 1 90 ? -0.325 -2.439 -3.393 1.00 98.62 90 LEU A CA 1
ATOM 731 C C . LEU A 1 90 ? -1.461 -3.390 -2.993 1.00 98.62 90 LEU A C 1
ATOM 733 O O . LEU A 1 90 ? -2.156 -3.106 -2.022 1.00 98.62 90 LEU A O 1
ATOM 737 N N . GLU A 1 91 ? -1.596 -4.541 -3.655 1.00 98.56 91 GLU A N 1
ATOM 738 C CA . GLU A 1 91 ? -2.546 -5.596 -3.259 1.00 98.56 91 GLU A CA 1
ATOM 739 C C . GLU A 1 91 ? -2.292 -6.060 -1.815 1.00 98.56 91 GLU A C 1
ATOM 741 O O . GLU A 1 91 ? -3.195 -6.038 -0.983 1.00 98.56 91 GLU A O 1
ATOM 746 N N . ARG A 1 92 ? -1.028 -6.339 -1.464 1.00 98.44 92 ARG A N 1
ATOM 747 C CA . ARG A 1 92 ? -0.639 -6.684 -0.084 1.00 98.44 92 ARG A CA 1
ATOM 748 C C . ARG A 1 92 ? -0.877 -5.563 0.932 1.00 98.44 92 ARG A C 1
ATOM 750 O O . ARG A 1 92 ? -1.029 -5.856 2.114 1.00 98.44 92 ARG A O 1
ATOM 757 N N . VAL A 1 93 ? -0.878 -4.294 0.517 1.00 98.69 93 VAL A N 1
ATOM 758 C CA . VAL A 1 93 ? -1.277 -3.179 1.394 1.00 98.69 93 VAL A CA 1
ATOM 759 C C . VAL A 1 93 ? -2.789 -3.192 1.607 1.00 98.69 93 VAL A C 1
ATOM 761 O O . VAL A 1 93 ? -3.215 -3.090 2.754 1.00 98.69 93 VAL A O 1
ATOM 764 N N . GLN A 1 94 ? -3.584 -3.400 0.553 1.00 98.62 94 GLN A N 1
ATOM 765 C CA . GLN A 1 94 ? -5.042 -3.509 0.660 1.00 98.62 94 GLN A CA 1
ATOM 766 C C . GLN A 1 94 ? -5.459 -4.663 1.585 1.00 98.62 94 GLN A C 1
ATOM 768 O O . GLN A 1 94 ? -6.267 -4.449 2.484 1.00 98.62 94 GLN A O 1
ATOM 773 N N . ASP A 1 95 ? -4.852 -5.847 1.444 1.00 98.62 95 ASP A N 1
ATOM 774 C CA . ASP A 1 95 ? -5.113 -6.999 2.325 1.00 98.62 95 ASP A CA 1
ATOM 775 C C . ASP A 1 95 ? -4.871 -6.668 3.811 1.00 98.62 95 ASP A C 1
ATOM 777 O O . ASP A 1 95 ? -5.639 -7.079 4.685 1.00 98.62 95 ASP A O 1
ATOM 781 N N . LEU A 1 96 ? -3.812 -5.902 4.103 1.00 98.56 96 LEU A N 1
ATOM 782 C CA . LEU A 1 96 ? -3.457 -5.471 5.459 1.00 98.56 96 LEU A CA 1
ATOM 783 C C . LEU A 1 96 ? -4.382 -4.370 5.998 1.00 98.56 96 LEU A C 1
ATOM 785 O O . LEU A 1 96 ? -4.659 -4.354 7.199 1.00 98.56 96 LEU A O 1
ATOM 789 N N . GLU A 1 97 ? -4.859 -3.457 5.150 1.00 98.56 97 GLU A N 1
ATOM 790 C CA . GLU A 1 97 ? -5.867 -2.454 5.523 1.00 98.56 97 GLU A CA 1
ATOM 791 C C . GLU A 1 97 ? -7.215 -3.120 5.840 1.00 98.56 97 GLU A C 1
ATOM 793 O O . GLU A 1 97 ? -7.838 -2.814 6.861 1.00 98.56 97 GLU A O 1
ATOM 798 N N . ASP A 1 98 ? -7.607 -4.103 5.033 1.00 98.69 98 ASP A N 1
ATOM 799 C CA . ASP A 1 98 ? -8.777 -4.951 5.239 1.00 98.69 98 ASP A CA 1
ATOM 800 C C . ASP A 1 98 ? -8.677 -5.777 6.540 1.00 98.69 98 ASP A C 1
ATOM 802 O O . ASP A 1 98 ? -9.633 -5.843 7.322 1.00 98.69 98 ASP A O 1
ATOM 806 N N . ASP A 1 99 ? -7.520 -6.390 6.819 1.00 98.50 99 ASP A N 1
ATOM 807 C CA . ASP A 1 99 ? -7.269 -7.120 8.071 1.00 98.50 99 ASP A CA 1
ATOM 808 C C . ASP A 1 99 ? -7.255 -6.207 9.299 1.00 98.50 99 ASP A C 1
ATOM 810 O O . ASP A 1 99 ? -7.750 -6.598 10.364 1.00 98.50 99 ASP A 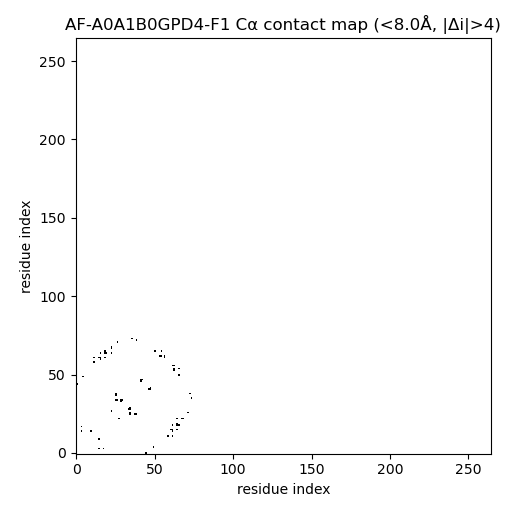O 1
ATOM 814 N N . LEU A 1 100 ? -6.734 -4.985 9.160 1.00 98.44 100 LEU A N 1
ATOM 815 C CA . LEU A 1 100 ? -6.792 -3.965 10.202 1.00 98.44 100 LEU A CA 1
ATOM 816 C C . LEU A 1 100 ? -8.242 -3.549 10.479 1.00 98.44 100 LEU A C 1
ATOM 818 O O . LEU A 1 100 ? -8.627 -3.489 11.646 1.00 98.44 100 LEU A O 1
ATOM 822 N N . GLY A 1 101 ? -9.061 -3.342 9.442 1.00 98.62 101 GLY A N 1
ATOM 823 C CA . GLY A 1 101 ? -10.502 -3.103 9.579 1.00 98.62 101 GLY A CA 1
ATOM 824 C C . GLY A 1 101 ? -11.192 -4.232 10.348 1.00 98.62 101 GLY A C 1
ATOM 825 O O . GLY A 1 101 ? -11.764 -4.001 11.416 1.00 98.62 101 GLY A O 1
ATOM 826 N N . ARG A 1 102 ? -11.005 -5.482 9.897 1.00 98.62 102 ARG A N 1
ATOM 827 C CA . ARG A 1 102 ? -11.514 -6.684 10.585 1.00 98.62 102 ARG A CA 1
ATOM 828 C C . ARG A 1 102 ? -11.040 -6.785 12.040 1.00 98.62 102 ARG A C 1
ATOM 830 O O . ARG A 1 102 ? -11.758 -7.327 12.880 1.00 98.62 102 ARG A O 1
ATOM 837 N N . ALA A 1 103 ? -9.822 -6.341 12.354 1.00 98.38 103 ALA A N 1
ATOM 838 C CA . ALA A 1 103 ? -9.292 -6.345 13.716 1.00 98.38 103 ALA A CA 1
ATOM 839 C C . ALA A 1 103 ? -9.922 -5.258 14.597 1.00 98.38 103 ALA A C 1
ATOM 841 O O . ALA A 1 103 ? -10.244 -5.542 15.752 1.00 98.38 103 ALA A O 1
ATOM 842 N N . LEU A 1 104 ? -10.135 -4.055 14.059 1.00 98.56 104 LEU A N 1
ATOM 843 C CA . LEU A 1 104 ? -10.807 -2.957 14.758 1.00 98.56 104 LEU A CA 1
ATOM 844 C C . LEU A 1 104 ? -12.261 -3.310 15.093 1.00 98.56 104 LEU A C 1
ATOM 846 O O . LEU A 1 104 ? -12.680 -3.076 16.225 1.00 98.56 104 LEU A O 1
ATOM 850 N N . ASP A 1 105 ? -12.990 -3.953 14.176 1.00 98.56 105 ASP A N 1
ATOM 851 C CA . ASP A 1 105 ? -14.366 -4.405 14.427 1.00 98.56 105 ASP A CA 1
ATOM 852 C C . ASP A 1 105 ? -14.438 -5.425 15.576 1.00 98.56 105 ASP A C 1
ATOM 854 O O . ASP A 1 105 ? -15.267 -5.285 16.478 1.00 98.56 105 ASP A O 1
ATOM 858 N N . ARG A 1 106 ? -13.518 -6.404 15.612 1.00 98.56 106 ARG A N 1
ATOM 859 C CA . ARG A 1 106 ? -13.418 -7.368 16.729 1.00 98.56 106 ARG A CA 1
ATOM 860 C C . ARG A 1 106 ? -13.102 -6.683 18.060 1.00 98.56 106 ARG A C 1
ATOM 862 O O . ARG A 1 106 ? -13.659 -7.061 19.091 1.00 98.56 106 ARG A O 1
ATOM 869 N N . VAL A 1 107 ? -12.218 -5.682 18.059 1.00 98.50 107 VAL A N 1
ATOM 870 C CA . VAL A 1 107 ? -11.919 -4.899 19.270 1.00 98.50 107 VAL A CA 1
ATOM 871 C C . VAL A 1 107 ? -13.169 -4.145 19.724 1.00 98.50 107 VAL A C 1
ATOM 873 O O . VAL A 1 107 ? -13.577 -4.311 20.867 1.00 98.50 107 VAL A O 1
ATOM 876 N N . ALA A 1 108 ? -13.846 -3.425 18.828 1.00 98.44 108 ALA A N 1
ATOM 877 C CA . ALA A 1 108 ? -15.068 -2.686 19.146 1.00 98.44 108 ALA A CA 1
ATOM 878 C C . ALA A 1 108 ? -16.226 -3.589 19.624 1.00 98.44 108 ALA A C 1
ATOM 880 O O . ALA A 1 108 ? -17.060 -3.158 20.421 1.00 98.44 108 ALA A O 1
ATOM 881 N N . GLU A 1 109 ? -16.301 -4.836 19.153 1.00 98.50 109 GLU A N 1
ATOM 882 C CA . GLU A 1 109 ? -17.254 -5.830 19.651 1.00 98.50 109 GLU A CA 1
ATOM 883 C C . GLU A 1 109 ? -16.909 -6.293 21.072 1.00 98.50 109 GLU A C 1
ATOM 885 O O . GLU A 1 109 ? -17.749 -6.178 21.964 1.00 98.50 109 GLU A O 1
ATOM 890 N N . THR A 1 110 ? -15.663 -6.704 21.323 1.00 97.94 110 THR A N 1
ATOM 891 C CA . THR A 1 110 ? -15.223 -7.114 22.673 1.00 97.94 110 THR A CA 1
ATOM 892 C C . THR A 1 110 ? -15.273 -5.977 23.701 1.00 97.94 110 THR A C 1
ATOM 894 O O . THR A 1 110 ? -15.698 -6.191 24.835 1.00 97.94 110 THR A O 1
ATOM 897 N N . GLU A 1 111 ? -14.938 -4.740 23.320 1.00 98.44 111 GLU A N 1
ATOM 898 C CA . GLU A 1 111 ? -15.122 -3.551 24.166 1.00 98.44 111 GLU A CA 1
ATOM 899 C C . GLU A 1 111 ? -16.595 -3.348 24.552 1.00 98.44 111 GLU A C 1
ATOM 901 O O . GLU A 1 111 ? -16.899 -3.019 25.703 1.00 98.44 111 GLU A O 1
ATOM 906 N N . ARG A 1 112 ? -17.524 -3.592 23.618 1.00 98.56 112 ARG A N 1
ATOM 907 C CA . ARG A 1 112 ? -18.970 -3.503 23.857 1.00 98.56 112 ARG A CA 1
ATOM 908 C C . ARG A 1 112 ? -19.458 -4.608 24.795 1.00 98.56 112 ARG A C 1
ATOM 910 O O . ARG A 1 112 ? -20.226 -4.322 25.713 1.00 98.56 112 ARG A O 1
ATOM 917 N N . GLU A 1 113 ? -18.993 -5.843 24.611 1.00 98.44 113 GLU A N 1
ATOM 918 C CA . GLU A 1 113 ? -19.280 -6.965 25.517 1.00 98.44 113 GLU A CA 1
ATOM 919 C C . GLU A 1 113 ? -18.797 -6.680 26.946 1.00 98.44 113 GLU A C 1
ATOM 921 O O . GLU A 1 113 ? -19.558 -6.848 27.905 1.00 98.44 113 GLU A O 1
ATOM 926 N N . PHE A 1 114 ? -17.567 -6.179 27.105 1.00 98.00 114 PHE A N 1
ATOM 927 C CA . PHE A 1 114 ? -17.039 -5.795 28.416 1.00 98.00 114 PHE A CA 1
ATOM 928 C C . PHE A 1 114 ? -17.801 -4.617 29.032 1.00 98.00 114 PHE A C 1
ATOM 930 O O . PHE A 1 114 ? -18.048 -4.632 30.238 1.00 98.00 114 PHE A O 1
ATOM 937 N N . MET A 1 115 ? -18.233 -3.636 28.232 1.00 98.50 115 MET A N 1
ATOM 938 C CA . MET A 1 115 ? -19.065 -2.524 28.706 1.00 98.50 115 MET A CA 1
ATOM 939 C C . MET A 1 115 ? -20.426 -3.010 29.229 1.00 98.50 115 MET A C 1
ATOM 941 O O . MET A 1 115 ? -20.845 -2.592 30.310 1.00 98.50 115 MET A O 1
ATOM 945 N N . TYR A 1 116 ? -21.088 -3.935 28.523 1.00 98.44 116 TYR A N 1
ATOM 946 C CA . TYR A 1 116 ? -22.322 -4.558 29.014 1.00 98.44 116 TYR A CA 1
ATOM 947 C C . TYR A 1 116 ? -22.089 -5.355 30.301 1.00 98.44 116 TYR A C 1
ATOM 949 O O . TYR A 1 116 ? -22.851 -5.200 31.257 1.00 98.44 116 TYR A O 1
ATOM 957 N N . LYS A 1 117 ? -21.020 -6.162 30.366 1.00 98.50 117 LYS A N 1
ATOM 958 C CA . LYS A 1 117 ? -20.711 -6.959 31.563 1.00 98.50 117 LYS A CA 1
ATOM 959 C C . LYS A 1 117 ? -20.369 -6.085 32.772 1.00 98.50 117 LYS A C 1
ATOM 961 O O . LYS A 1 117 ? -20.746 -6.434 33.889 1.00 98.50 117 LYS A O 1
ATOM 966 N N . LEU A 1 118 ? -19.696 -4.952 32.561 1.00 98.38 118 LEU A N 1
ATOM 967 C CA . LEU A 1 118 ? -19.410 -3.979 33.614 1.00 98.38 118 LEU A CA 1
ATOM 968 C C . LEU A 1 118 ? -20.710 -3.394 34.183 1.00 98.38 118 LEU A C 1
ATOM 970 O O . LEU A 1 118 ? -20.921 -3.474 35.389 1.00 98.38 118 LEU A O 1
ATOM 974 N N . ALA A 1 119 ? -21.611 -2.907 33.324 1.00 98.44 119 ALA A N 1
ATOM 975 C CA . ALA A 1 119 ? -22.895 -2.342 33.747 1.00 98.44 119 ALA A CA 1
ATOM 976 C C . ALA A 1 119 ? -23.797 -3.368 34.469 1.00 98.44 119 ALA A C 1
ATOM 978 O O . ALA A 1 119 ? -24.466 -3.037 35.449 1.00 98.44 119 ALA A O 1
ATOM 979 N N . GLU A 1 120 ? -23.794 -4.629 34.023 1.00 98.44 120 GLU A N 1
ATOM 980 C CA . GLU A 1 120 ? -24.503 -5.729 34.690 1.00 98.44 120 GLU A CA 1
ATOM 981 C C . GLU A 1 120 ? -23.956 -5.978 36.108 1.00 98.44 120 GLU A C 1
ATOM 983 O O . GLU A 1 120 ? -24.727 -6.067 37.065 1.00 98.44 120 GLU A O 1
ATOM 988 N N . LEU A 1 121 ? -22.627 -6.034 36.260 1.00 98.25 121 LEU A N 1
ATOM 989 C CA . LEU A 1 121 ? -21.972 -6.221 37.559 1.00 98.25 121 LEU A CA 1
ATOM 990 C C . LEU A 1 121 ? -22.162 -5.015 38.490 1.00 98.25 121 LEU A C 1
ATOM 992 O O . LEU A 1 121 ? -22.351 -5.207 39.689 1.00 98.25 121 LEU A O 1
ATOM 996 N N . GLU A 1 122 ? -22.146 -3.788 37.967 1.00 98.25 122 GLU A N 1
ATOM 997 C CA . GLU A 1 122 ? -22.436 -2.572 38.738 1.00 98.25 122 GLU A CA 1
ATOM 998 C C . GLU A 1 122 ? -23.881 -2.557 39.257 1.00 98.25 122 GLU A C 1
ATOM 1000 O O . GLU A 1 122 ? -24.109 -2.235 40.427 1.00 98.25 122 GLU A O 1
ATOM 1005 N N . SER A 1 123 ? -24.845 -2.962 38.422 1.00 98.44 123 SER A N 1
ATOM 1006 C CA . SER A 1 123 ? -26.259 -3.087 38.797 1.00 98.44 123 SER A CA 1
ATOM 1007 C C . SER A 1 123 ? -26.473 -4.145 39.887 1.00 98.44 123 SER A C 1
ATOM 1009 O O . SER A 1 123 ? -27.120 -3.879 40.902 1.00 98.44 123 SER A O 1
ATOM 1011 N N . GLU A 1 124 ? -25.859 -5.321 39.738 1.00 98.44 124 GLU A N 1
ATOM 1012 C CA . GLU A 1 124 ? -25.931 -6.399 40.731 1.00 98.44 124 GLU A CA 1
ATOM 1013 C C . GLU A 1 124 ? -25.271 -6.002 42.063 1.00 98.44 124 GLU A C 1
ATOM 1015 O O . GLU A 1 124 ? -25.813 -6.253 43.142 1.00 98.44 124 GLU A O 1
ATOM 1020 N N . LEU A 1 125 ? -24.136 -5.300 42.012 1.00 98.12 125 LEU A N 1
ATOM 1021 C CA . LEU A 1 125 ? -23.458 -4.773 43.198 1.00 98.12 125 LEU A CA 1
ATOM 1022 C C . LEU A 1 125 ? -24.323 -3.711 43.904 1.00 98.12 125 LEU A C 1
ATOM 1024 O O . LEU A 1 125 ? -24.411 -3.709 45.135 1.00 98.12 125 LEU A O 1
ATOM 1028 N N . ALA A 1 126 ? -25.011 -2.847 43.151 1.00 98.12 126 ALA A N 1
ATOM 1029 C CA . ALA A 1 126 ? -25.973 -1.892 43.702 1.00 98.12 126 ALA A CA 1
ATOM 1030 C C . ALA A 1 126 ? -27.184 -2.588 44.356 1.00 98.12 126 ALA A C 1
ATOM 1032 O O . ALA A 1 126 ? -27.568 -2.205 45.464 1.00 98.12 126 ALA A O 1
ATOM 1033 N N . ARG A 1 127 ? -27.728 -3.647 43.735 1.00 98.31 127 ARG A N 1
ATOM 1034 C CA . ARG A 1 127 ? -28.804 -4.479 44.307 1.00 98.31 127 ARG A CA 1
ATOM 1035 C C . ARG A 1 127 ? -28.385 -5.094 45.643 1.00 98.31 127 ARG A C 1
ATOM 1037 O O . ARG A 1 127 ? -29.062 -4.892 46.648 1.00 98.31 127 ARG A O 1
ATOM 1044 N N . VAL A 1 128 ? -27.235 -5.770 45.679 1.00 98.06 128 VAL A N 1
ATOM 1045 C CA . VAL A 1 128 ? -26.712 -6.421 46.894 1.00 98.06 128 VAL A CA 1
ATOM 1046 C C . VAL A 1 128 ? -26.398 -5.406 48.001 1.00 98.06 128 VAL A C 1
ATOM 1048 O O . VAL A 1 128 ? -26.614 -5.702 49.177 1.00 98.06 128 VAL A O 1
ATOM 1051 N N . ARG A 1 129 ? -25.941 -4.190 47.662 1.00 98.06 129 ARG A N 1
ATOM 1052 C CA . ARG A 1 129 ? -25.799 -3.097 48.643 1.00 98.06 129 ARG A CA 1
ATOM 1053 C C . ARG A 1 129 ? -27.145 -2.698 49.247 1.00 98.06 129 ARG A C 1
ATOM 1055 O O . ARG A 1 129 ? -27.250 -2.676 50.467 1.00 98.06 129 ARG A O 1
ATOM 1062 N N . SER A 1 130 ? -28.165 -2.468 48.416 1.00 97.94 130 SER A N 1
ATOM 1063 C CA . SER A 1 130 ? -29.518 -2.128 48.884 1.00 97.94 130 SER A CA 1
ATOM 1064 C C . SER A 1 130 ? -30.100 -3.215 49.795 1.00 97.94 130 SER A C 1
ATOM 1066 O O . SER A 1 130 ? -30.659 -2.909 50.844 1.00 97.94 130 SER A O 1
ATOM 1068 N N . GLU A 1 131 ? -29.919 -4.490 49.442 1.00 98.06 131 GLU A N 1
ATOM 1069 C CA . GLU A 1 131 ? -30.364 -5.625 50.265 1.00 98.06 131 GLU A CA 1
ATOM 1070 C C . GLU A 1 131 ? -29.614 -5.703 51.604 1.00 98.06 131 GLU A C 1
ATOM 1072 O O . GLU A 1 131 ? -30.218 -5.997 52.637 1.00 98.06 131 GLU A O 1
ATOM 1077 N N . CYS A 1 132 ? -28.314 -5.391 51.617 1.00 97.75 132 CYS A N 1
ATOM 1078 C CA . CYS A 1 132 ? -27.521 -5.307 52.844 1.00 97.75 132 CYS A CA 1
ATOM 1079 C C . CYS A 1 132 ? -28.004 -4.167 53.758 1.00 97.75 132 CYS A C 1
ATOM 1081 O O . CYS A 1 132 ? -28.219 -4.391 54.952 1.00 97.75 132 CYS A O 1
ATOM 1083 N N . ASP A 1 133 ? -28.239 -2.977 53.196 1.00 97.44 133 ASP A N 1
ATOM 1084 C CA . ASP A 1 133 ? -28.734 -1.804 53.926 1.00 97.44 133 ASP A CA 1
ATOM 1085 C C . ASP A 1 133 ? -30.141 -2.057 54.503 1.00 97.44 133 ASP A C 1
ATOM 1087 O O . ASP A 1 133 ? -30.389 -1.789 55.683 1.00 97.44 133 ASP A O 1
ATOM 1091 N N . GLU A 1 134 ? -31.043 -2.667 53.725 1.00 97.81 134 GLU A N 1
ATOM 1092 C CA . GLU A 1 134 ? -32.365 -3.100 54.195 1.00 97.81 134 GLU A CA 1
ATOM 1093 C C . GLU A 1 134 ? -32.284 -4.108 55.347 1.00 97.81 134 GLU A C 1
ATOM 1095 O O . GLU A 1 134 ? -33.009 -3.987 56.338 1.00 97.81 134 GLU A O 1
ATOM 1100 N N . MET A 1 135 ? -31.431 -5.129 55.222 1.00 96.31 135 MET A N 1
ATOM 1101 C CA . MET A 1 135 ? -31.255 -6.142 56.264 1.00 96.31 135 MET A CA 1
ATOM 1102 C C . MET A 1 135 ? -30.634 -5.538 57.526 1.00 96.31 135 MET A C 1
ATOM 1104 O O . MET A 1 135 ? -31.049 -5.881 58.635 1.00 96.31 135 MET A O 1
ATOM 1108 N N . GLN A 1 136 ? -29.708 -4.586 57.380 1.00 97.25 136 GLN A N 1
ATOM 1109 C CA . GLN A 1 136 ? -29.155 -3.842 58.506 1.00 97.25 136 GLN A CA 1
ATOM 1110 C C . GLN A 1 136 ? -30.213 -2.948 59.173 1.00 97.25 136 GLN A C 1
ATOM 1112 O O . GLN A 1 136 ? -30.242 -2.855 60.401 1.00 97.25 136 GLN A O 1
ATOM 1117 N N . GLN A 1 137 ? -31.104 -2.317 58.403 1.00 97.50 137 GLN A N 1
ATOM 1118 C CA . GLN A 1 137 ? -32.200 -1.513 58.947 1.00 97.50 137 GLN A CA 1
ATOM 1119 C C . GLN A 1 137 ? -33.221 -2.376 59.703 1.00 97.50 137 GLN A C 1
ATOM 1121 O O . GLN A 1 137 ? -33.591 -2.020 60.823 1.00 97.50 137 GLN A O 1
ATOM 1126 N N . LYS A 1 138 ? -33.609 -3.533 59.150 1.00 97.25 138 LYS A N 1
ATOM 1127 C CA . LYS A 1 138 ? -34.481 -4.517 59.821 1.00 97.25 138 LYS A CA 1
ATOM 1128 C C . LYS A 1 138 ? -33.849 -5.009 61.130 1.00 97.25 138 LYS A C 1
ATOM 1130 O O . LYS A 1 138 ? -34.513 -5.013 62.161 1.00 97.25 138 LYS A O 1
ATOM 1135 N N . ALA A 1 139 ? -32.549 -5.324 61.125 1.00 96.69 139 ALA A N 1
ATOM 1136 C CA . ALA A 1 139 ? -31.822 -5.713 62.335 1.00 96.69 139 ALA A CA 1
ATOM 1137 C C . ALA A 1 139 ? -31.832 -4.610 63.414 1.00 96.69 139 ALA A C 1
ATOM 1139 O O . ALA A 1 139 ? -32.130 -4.900 64.571 1.00 96.69 139 ALA A O 1
ATOM 1140 N N . ARG A 1 140 ? -31.596 -3.341 63.039 1.00 97.06 140 ARG A N 1
ATOM 1141 C CA . ARG A 1 140 ? -31.688 -2.198 63.972 1.00 97.06 140 ARG A CA 1
ATOM 1142 C C . ARG A 1 140 ? -33.091 -2.045 64.564 1.00 97.06 140 ARG A C 1
ATOM 1144 O O . ARG A 1 140 ? -33.208 -1.849 65.768 1.00 97.06 140 ARG A O 1
ATOM 1151 N N . GLN A 1 141 ? -34.140 -2.181 63.750 1.00 97.50 141 GLN A N 1
ATOM 1152 C CA . GLN A 1 141 ? -35.532 -2.135 64.220 1.00 97.50 141 GLN A CA 1
ATOM 1153 C C . GLN A 1 141 ? -35.817 -3.248 65.239 1.00 97.50 141 GLN A C 1
ATOM 1155 O O . GLN A 1 141 ? -36.338 -2.973 66.317 1.00 97.50 141 GLN A O 1
ATOM 1160 N N . THR A 1 142 ? -35.401 -4.487 64.958 1.00 96.25 142 THR A N 1
ATOM 1161 C CA . THR A 1 142 ? -35.544 -5.601 65.909 1.00 96.25 142 THR A CA 1
ATOM 1162 C C . THR A 1 142 ? -34.741 -5.374 67.198 1.00 96.25 142 THR A C 1
ATOM 1164 O O . THR A 1 142 ? -35.248 -5.654 68.284 1.00 96.25 142 THR A O 1
ATOM 1167 N N . ASP A 1 143 ? -33.526 -4.823 67.126 1.00 96.19 143 ASP A N 1
ATOM 1168 C CA . ASP A 1 143 ? -32.740 -4.468 68.319 1.00 96.19 143 ASP A CA 1
ATOM 1169 C C . ASP A 1 143 ? -33.412 -3.359 69.154 1.00 96.19 143 ASP A C 1
ATOM 1171 O O . ASP A 1 143 ? -33.414 -3.423 70.389 1.00 96.19 143 ASP A O 1
ATOM 1175 N N . GLU A 1 144 ? -34.028 -2.362 68.512 1.00 96.88 144 GLU A N 1
ATOM 1176 C CA . GLU A 1 144 ? -34.811 -1.302 69.166 1.00 96.88 144 GLU A CA 1
ATOM 1177 C C . GLU A 1 144 ? -36.084 -1.849 69.838 1.00 96.88 144 GLU A C 1
ATOM 1179 O O . GLU A 1 144 ? -36.372 -1.507 70.994 1.00 96.88 144 GLU A O 1
ATOM 1184 N N . GLU A 1 145 ? -36.805 -2.754 69.172 1.00 96.69 145 GLU A N 1
ATOM 1185 C CA . GLU A 1 145 ? -37.961 -3.471 69.724 1.00 96.69 145 GLU A CA 1
ATOM 1186 C C . GLU A 1 145 ? -37.562 -4.332 70.933 1.00 96.69 145 GLU A C 1
ATOM 1188 O O . GLU A 1 145 ? -38.146 -4.196 72.012 1.00 96.69 145 GLU A O 1
ATOM 1193 N N . VAL A 1 146 ? -36.516 -5.157 70.811 1.00 97.31 146 VAL A N 1
ATOM 1194 C CA . VAL A 1 146 ? -36.001 -6.000 71.906 1.00 97.31 146 VAL A CA 1
ATOM 1195 C C . VAL A 1 146 ? -35.491 -5.148 73.072 1.00 97.31 146 VAL A C 1
ATOM 1197 O O . VAL A 1 146 ? -35.745 -5.476 74.235 1.00 97.31 146 VAL A O 1
ATOM 1200 N N . SER A 1 147 ? -34.810 -4.032 72.798 1.00 96.44 147 SER A N 1
ATOM 1201 C CA . SER A 1 147 ? -34.380 -3.058 73.813 1.00 96.44 147 SER A CA 1
ATOM 1202 C C . SER A 1 147 ? -35.573 -2.456 74.563 1.00 96.44 147 SER A C 1
ATOM 1204 O O . SER A 1 147 ? -35.550 -2.343 75.793 1.00 96.44 147 SER A O 1
ATOM 1206 N N . THR A 1 148 ? -36.645 -2.124 73.844 1.00 96.69 148 THR A N 1
ATOM 1207 C CA . THR A 1 148 ? -37.882 -1.574 74.414 1.00 96.69 148 THR A CA 1
ATOM 1208 C C . THR A 1 148 ? -38.620 -2.613 75.259 1.00 96.69 148 THR A C 1
ATOM 1210 O O . THR A 1 148 ? -38.936 -2.342 76.419 1.00 96.69 148 THR A O 1
ATOM 1213 N N . LEU A 1 149 ? -38.800 -3.835 74.750 1.00 96.38 149 LEU A N 1
ATOM 1214 C CA . LEU A 1 149 ? -39.426 -4.938 75.485 1.00 96.38 149 LEU A CA 1
ATOM 1215 C C . LEU A 1 149 ? -38.650 -5.298 76.760 1.00 96.38 149 LEU A C 1
ATOM 1217 O O . LEU A 1 149 ? -39.260 -5.468 77.815 1.00 96.38 149 LEU A O 1
ATOM 1221 N N . ARG A 1 150 ? -37.309 -5.327 76.718 1.00 95.31 150 ARG A N 1
ATOM 1222 C CA . ARG A 1 150 ? -36.467 -5.535 77.915 1.00 95.31 150 ARG A CA 1
ATOM 1223 C C . ARG A 1 150 ? -36.680 -4.455 78.980 1.00 95.31 150 ARG A C 1
ATOM 1225 O O . ARG A 1 150 ? -36.715 -4.782 80.166 1.00 95.31 150 ARG A O 1
ATOM 1232 N N . LYS A 1 151 ? -36.843 -3.184 78.587 1.00 95.38 151 LYS A N 1
ATOM 1233 C CA . LYS A 1 151 ? -37.157 -2.085 79.525 1.00 95.38 151 LYS A CA 1
ATOM 1234 C C . LYS A 1 151 ? -38.539 -2.268 80.157 1.00 95.38 151 LYS A C 1
ATOM 1236 O O . LYS A 1 151 ? -38.652 -2.154 81.374 1.00 95.38 151 LYS A O 1
ATOM 1241 N N . VAL A 1 152 ? -39.555 -2.603 79.357 1.00 95.62 152 VAL A N 1
ATOM 1242 C CA . VAL A 1 152 ? -40.932 -2.830 79.836 1.00 95.62 152 VAL A CA 1
ATOM 1243 C C . VAL A 1 152 ? -41.011 -4.032 80.780 1.00 95.62 152 VAL A C 1
ATOM 1245 O O . VAL A 1 152 ? -41.636 -3.926 81.832 1.00 95.62 152 VAL A O 1
ATOM 1248 N N . LEU A 1 153 ? -40.344 -5.148 80.460 1.00 93.62 153 LEU A N 1
ATOM 1249 C CA . LEU A 1 153 ? -40.273 -6.314 81.349 1.00 93.62 153 LEU A CA 1
ATOM 1250 C C . LEU A 1 153 ? -39.611 -5.958 82.683 1.00 93.62 153 LEU A C 1
ATOM 1252 O O . LEU A 1 153 ? -40.199 -6.209 83.729 1.00 93.62 153 LEU A O 1
ATOM 1256 N N . LYS A 1 154 ? -38.454 -5.283 82.656 1.00 94.12 154 LYS A N 1
ATOM 1257 C CA . LYS A 1 154 ? -37.768 -4.836 83.878 1.00 94.12 154 LYS A CA 1
ATOM 1258 C C . LYS A 1 154 ? -38.632 -3.886 84.719 1.00 94.12 154 LYS A C 1
ATOM 1260 O O . LYS A 1 154 ? -38.640 -3.985 85.943 1.00 94.12 154 LYS A O 1
ATOM 1265 N N . GLN A 1 155 ? -39.374 -2.980 84.080 1.00 93.88 155 GLN A N 1
ATOM 1266 C CA . GLN A 1 155 ? -40.316 -2.100 84.774 1.00 93.88 155 GLN A CA 1
ATOM 1267 C C . GLN A 1 155 ? -41.472 -2.895 85.403 1.00 93.88 155 GLN A C 1
ATOM 1269 O O . GLN A 1 155 ? -41.801 -2.665 86.563 1.00 93.88 155 GLN A O 1
ATOM 1274 N N . ARG A 1 156 ? -42.049 -3.865 84.681 1.00 92.56 156 ARG A N 1
ATOM 1275 C CA . ARG A 1 156 ? -43.108 -4.746 85.201 1.00 92.56 156 ARG A CA 1
ATOM 1276 C C . ARG A 1 156 ? -42.640 -5.641 86.345 1.00 92.56 156 ARG A C 1
ATOM 1278 O O . ARG A 1 156 ? -43.410 -5.861 87.276 1.00 92.56 156 ARG A O 1
ATOM 1285 N N . GLU A 1 157 ? -41.406 -6.132 86.304 1.00 92.50 157 GLU A N 1
ATOM 1286 C CA . GLU A 1 157 ? -40.795 -6.867 87.415 1.00 92.50 157 GLU A CA 1
ATOM 1287 C C . GLU A 1 157 ? -40.666 -5.983 88.661 1.00 92.50 157 GLU A C 1
ATOM 1289 O O . GLU A 1 157 ? -41.056 -6.411 89.746 1.00 92.50 157 GLU A O 1
ATOM 1294 N N . GLU A 1 158 ? -40.196 -4.739 88.520 1.00 91.31 158 GLU A N 1
ATOM 1295 C CA . GLU A 1 158 ? -40.084 -3.798 89.644 1.00 91.31 158 GLU A CA 1
ATOM 1296 C C . GLU A 1 158 ? -41.468 -3.403 90.200 1.00 91.31 158 GLU A C 1
ATOM 1298 O O . GLU A 1 158 ? -41.680 -3.458 91.411 1.00 91.31 158 GLU A O 1
ATOM 1303 N N . GLU A 1 159 ? -42.448 -3.104 89.337 1.00 88.69 159 GLU A N 1
ATOM 1304 C CA . GLU A 1 159 ? -43.845 -2.844 89.727 1.00 88.69 159 GLU A CA 1
ATOM 1305 C C . GLU A 1 159 ? -44.465 -4.036 90.477 1.00 88.69 159 GLU A C 1
ATOM 1307 O O . GLU A 1 159 ? -45.049 -3.860 91.548 1.00 88.69 159 GLU A O 1
ATOM 1312 N N . SER A 1 160 ? -44.298 -5.255 89.954 1.00 84.88 160 SER A N 1
ATOM 1313 C CA . SER A 1 160 ? -44.772 -6.494 90.587 1.00 84.88 160 SER A CA 1
ATOM 1314 C C . SER A 1 160 ? -44.101 -6.725 91.944 1.00 84.88 160 SER A C 1
ATOM 1316 O O . SER A 1 160 ? -44.760 -7.076 92.923 1.00 84.88 160 SER A O 1
ATOM 1318 N N . ARG A 1 161 ? -42.799 -6.441 92.050 1.00 88.88 161 ARG A N 1
ATOM 1319 C CA . ARG A 1 161 ? -42.022 -6.562 93.290 1.00 88.88 161 ARG A CA 1
ATOM 1320 C C . ARG A 1 161 ? -42.433 -5.532 94.346 1.00 88.88 161 ARG A C 1
ATOM 1322 O O . ARG A 1 161 ? -42.458 -5.861 95.533 1.00 88.88 161 ARG A O 1
ATOM 1329 N N . ILE A 1 162 ? -42.774 -4.308 93.941 1.00 87.62 162 ILE A N 1
ATOM 1330 C CA . ILE A 1 162 ? -43.338 -3.274 94.825 1.00 87.62 162 ILE A CA 1
ATOM 1331 C C . ILE A 1 162 ? -44.740 -3.688 95.291 1.00 87.62 162 ILE A C 1
ATOM 1333 O O . ILE A 1 162 ? -45.019 -3.652 96.491 1.00 87.62 162 ILE A O 1
ATOM 1337 N N . MET A 1 163 ? -45.596 -4.141 94.370 1.00 82.44 163 MET A N 1
ATOM 1338 C CA . MET A 1 163 ? -46.946 -4.620 94.683 1.00 82.44 163 MET A CA 1
ATOM 1339 C C . MET A 1 163 ? -46.907 -5.800 95.662 1.00 82.44 163 MET A C 1
ATOM 1341 O O . MET A 1 163 ? -47.617 -5.780 96.664 1.00 82.44 163 MET A O 1
ATOM 1345 N N . GLN A 1 164 ? -46.027 -6.779 95.436 1.00 84.62 164 GLN A N 1
ATOM 1346 C CA . GLN A 1 164 ? -45.852 -7.939 96.310 1.00 84.62 164 GLN A CA 1
ATOM 1347 C C . GLN A 1 164 ? -45.371 -7.545 97.715 1.00 84.62 164 GLN A C 1
ATOM 1349 O O . GLN A 1 164 ? -45.885 -8.079 98.697 1.00 84.62 164 GLN A O 1
ATOM 1354 N N . LYS A 1 165 ? -44.436 -6.589 97.837 1.00 85.31 165 LYS A N 1
ATOM 1355 C CA . LYS A 1 165 ? -44.021 -6.044 99.144 1.00 85.31 165 LYS A CA 1
ATOM 1356 C C . LYS A 1 165 ? -45.191 -5.381 99.873 1.00 85.31 165 LYS A C 1
ATOM 1358 O O . LYS A 1 165 ? -45.450 -5.712 101.024 1.00 85.31 165 LYS A O 1
ATOM 1363 N N . CYS A 1 166 ? -45.930 -4.504 99.194 1.00 82.69 166 CYS A N 1
ATOM 1364 C CA . CYS A 1 166 ? -47.086 -3.821 99.780 1.00 82.69 166 CYS A CA 1
ATOM 1365 C C . CYS A 1 166 ? -48.188 -4.818 100.194 1.00 82.69 166 CYS A C 1
ATOM 1367 O O . CYS A 1 166 ? -48.775 -4.700 101.267 1.00 82.69 166 CYS A O 1
ATOM 1369 N N . GLN A 1 167 ? -48.414 -5.864 99.395 1.00 72.94 167 GLN A N 1
ATOM 1370 C CA . GLN A 1 167 ? -49.357 -6.933 99.720 1.00 72.94 167 GLN A CA 1
ATOM 1371 C C . GLN A 1 167 ? -48.904 -7.751 100.942 1.00 72.94 167 GLN A C 1
ATOM 1373 O O . GLN A 1 167 ? -49.730 -8.041 101.803 1.00 72.94 167 GLN A O 1
ATOM 1378 N N . GLN A 1 168 ? -47.607 -8.054 101.081 1.00 73.88 168 GLN A N 1
ATOM 1379 C CA . GLN A 1 168 ? -47.051 -8.689 102.287 1.00 73.88 168 GLN A CA 1
ATOM 1380 C C . GLN A 1 168 ? -47.197 -7.804 103.538 1.00 73.88 168 GLN A C 1
ATOM 1382 O O . GLN A 1 168 ? -47.572 -8.312 104.595 1.00 73.88 168 GLN A O 1
ATOM 1387 N N . GLU A 1 169 ? -46.971 -6.491 103.427 1.00 72.00 169 GLU A N 1
ATOM 1388 C CA . GLU A 1 169 ? -47.189 -5.532 104.524 1.00 72.00 169 GLU A CA 1
ATOM 1389 C C . GLU A 1 169 ? -48.663 -5.460 104.964 1.00 72.00 169 GLU A C 1
ATOM 1391 O O . GLU A 1 169 ? -48.947 -5.311 106.155 1.00 72.00 169 GLU A O 1
ATOM 1396 N N . ILE A 1 170 ? -49.605 -5.605 104.024 1.00 65.81 170 ILE A N 1
ATOM 1397 C CA . ILE A 1 170 ? -51.045 -5.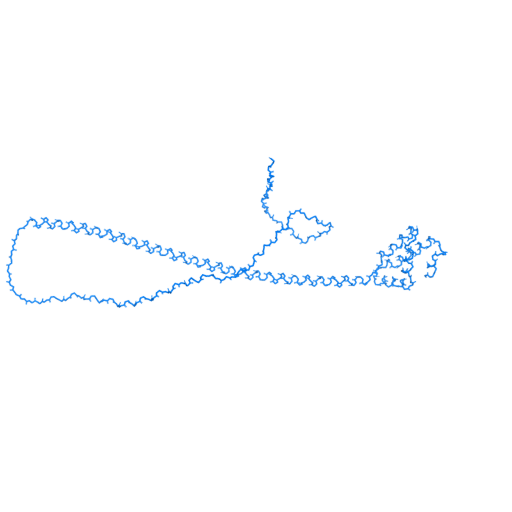698 104.313 1.00 65.81 170 ILE A CA 1
ATOM 1398 C C . ILE A 1 170 ? -51.380 -7.052 104.962 1.00 65.81 170 ILE A C 1
ATOM 1400 O O . ILE A 1 170 ? -52.097 -7.087 105.964 1.00 65.81 170 ILE A O 1
ATOM 1404 N N . GLN A 1 171 ? -50.822 -8.159 104.457 1.00 60.59 171 GLN A N 1
ATOM 1405 C CA . GLN A 1 171 ? -51.034 -9.505 105.008 1.00 60.59 171 GLN A CA 1
ATOM 1406 C C . GLN A 1 171 ? -50.527 -9.633 106.457 1.00 60.59 171 GLN A C 1
ATOM 1408 O O . GLN A 1 171 ? -51.128 -10.347 107.253 1.00 60.59 171 GLN A O 1
ATOM 1413 N N . GLN A 1 172 ? -49.459 -8.915 106.828 1.00 59.22 172 GLN A N 1
ATOM 1414 C CA . GLN A 1 172 ? -48.943 -8.874 108.205 1.00 59.22 172 GLN A CA 1
ATOM 1415 C C . GLN A 1 172 ? -49.799 -8.040 109.182 1.00 59.22 172 GLN A C 1
ATOM 1417 O O . GLN A 1 172 ? -49.502 -8.029 110.377 1.00 59.22 172 GLN A O 1
ATOM 1422 N N . LYS A 1 173 ? -50.850 -7.343 108.720 1.00 52.53 173 LYS A N 1
ATOM 1423 C CA . LYS A 1 173 ? -51.656 -6.413 109.538 1.00 52.53 173 LYS A CA 1
ATOM 1424 C C . LYS A 1 173 ? -53.116 -6.829 109.788 1.00 52.53 173 LYS A C 1
ATOM 1426 O O . LYS A 1 173 ? -53.875 -6.017 110.313 1.00 52.53 173 LYS A O 1
ATOM 1431 N N . MET A 1 174 ? -53.520 -8.070 109.494 1.00 42.78 174 MET A N 1
ATOM 1432 C CA . MET A 1 174 ? -54.850 -8.594 109.869 1.00 42.78 174 MET A CA 1
ATOM 1433 C C . MET A 1 174 ? -54.836 -10.095 110.229 1.00 42.78 174 MET A C 1
ATOM 1435 O O . MET A 1 174 ? -54.128 -10.857 109.573 1.00 42.78 174 MET A O 1
ATOM 1439 N N . PRO A 1 175 ? -55.621 -10.542 111.234 1.00 47.38 175 PRO A N 1
ATOM 1440 C CA . PRO A 1 175 ? -55.746 -11.952 111.603 1.00 47.38 175 PRO A CA 1
ATOM 1441 C C . PRO A 1 175 ? -56.876 -12.697 110.860 1.00 47.38 175 PRO A C 1
ATOM 1443 O O . PRO A 1 175 ? -57.711 -12.106 110.181 1.00 47.38 175 PRO A O 1
ATOM 1446 N N . SER A 1 176 ? -56.869 -14.022 111.028 1.00 41.75 176 SER A N 1
ATOM 1447 C CA . SER A 1 176 ? -57.710 -15.034 110.365 1.00 41.75 176 SER A CA 1
ATOM 1448 C C . SER A 1 176 ? -59.226 -14.939 110.618 1.00 41.75 176 SER A C 1
ATOM 1450 O O . SER A 1 176 ? -59.655 -14.555 111.706 1.00 41.75 176 SER A O 1
ATOM 1452 N N . ALA A 1 177 ? -60.020 -15.434 109.658 1.00 36.94 177 ALA A N 1
ATOM 1453 C CA . ALA A 1 177 ? -61.367 -15.972 109.873 1.00 36.94 177 ALA A CA 1
ATOM 1454 C C . ALA A 1 177 ? -61.675 -17.092 108.853 1.00 36.94 177 ALA A C 1
ATOM 1456 O O . ALA A 1 177 ? -61.333 -16.974 107.677 1.00 36.94 177 ALA A O 1
ATOM 1457 N N . GLU A 1 178 ? -62.320 -18.171 109.307 1.00 34.19 178 GLU A N 1
ATOM 1458 C CA . GLU A 1 178 ? -62.589 -19.404 108.541 1.00 34.19 178 GLU A CA 1
ATOM 1459 C C . GLU A 1 178 ? -64.099 -19.565 108.215 1.00 34.19 178 GLU A C 1
ATOM 1461 O O . GLU A 1 178 ? -64.938 -18.849 108.762 1.00 34.19 178 GLU A O 1
ATOM 1466 N N . ALA A 1 179 ? -64.450 -20.450 107.272 1.00 46.69 179 ALA A N 1
ATOM 1467 C CA . ALA A 1 179 ? -65.734 -20.452 106.540 1.00 46.69 179 ALA A CA 1
ATOM 1468 C C . ALA A 1 179 ? -66.842 -21.389 107.095 1.00 46.69 179 ALA A C 1
ATOM 1470 O O . ALA A 1 179 ? -66.602 -22.171 108.015 1.00 46.69 179 ALA A O 1
ATOM 1471 N N . PRO A 1 180 ? -68.047 -21.385 106.476 1.00 47.38 180 PRO A N 1
ATOM 1472 C CA . PRO A 1 180 ? -68.774 -22.645 106.220 1.00 47.38 180 PRO A CA 1
ATOM 1473 C C . PRO A 1 180 ? -69.379 -22.826 104.795 1.00 47.38 180 PRO A C 1
ATOM 1475 O O . PRO A 1 180 ? -69.597 -21.875 104.050 1.00 47.38 180 PRO A O 1
ATOM 1478 N N . GLN A 1 181 ? -69.649 -24.097 104.447 1.00 37.00 181 GLN A N 1
ATOM 1479 C CA . GLN A 1 181 ? -70.145 -24.686 103.170 1.00 37.00 181 GLN A CA 1
ATOM 1480 C C . GLN A 1 181 ? -71.697 -24.792 103.102 1.00 37.00 181 GLN A C 1
ATOM 1482 O O . GLN A 1 181 ? -72.324 -24.664 104.148 1.00 37.00 181 GLN A O 1
ATOM 1487 N N . ALA A 1 182 ? -72.426 -25.141 102.018 1.00 43.72 182 ALA A N 1
ATOM 1488 C CA . ALA A 1 182 ? -72.329 -25.181 100.523 1.00 43.72 182 ALA A CA 1
ATOM 1489 C C . ALA A 1 182 ? -73.795 -25.436 99.979 1.00 43.72 182 ALA A C 1
ATOM 1491 O O . ALA A 1 182 ? -74.684 -25.405 100.839 1.00 43.72 182 ALA A O 1
ATOM 1492 N N . PRO A 1 183 ? -74.161 -25.662 98.671 1.00 50.09 183 PRO A N 1
ATOM 1493 C CA . PRO A 1 183 ? -73.790 -26.829 97.822 1.00 50.09 183 PRO A CA 1
ATOM 1494 C C . PRO A 1 183 ? -73.780 -26.470 96.270 1.00 50.09 183 PRO A C 1
ATOM 1496 O O . PRO A 1 183 ? -73.492 -25.309 95.984 1.00 50.09 183 PRO A O 1
ATOM 1499 N N . PRO A 1 184 ? -73.966 -27.337 95.225 1.00 63.25 184 PRO A N 1
ATOM 1500 C CA . PRO A 1 184 ? -73.028 -27.327 94.075 1.00 63.25 184 PRO A CA 1
ATOM 1501 C C . PRO A 1 184 ? -73.631 -27.296 92.637 1.00 63.25 184 PRO A C 1
ATOM 1503 O O . PRO A 1 184 ? -74.271 -28.257 92.210 1.00 63.25 184 PRO A O 1
ATOM 1506 N N . ILE A 1 185 ? -73.343 -26.268 91.822 1.00 48.22 185 ILE A N 1
ATOM 1507 C CA . ILE A 1 185 ? -73.636 -26.222 90.361 1.00 48.22 185 ILE A CA 1
ATOM 1508 C C . ILE A 1 185 ? -72.658 -25.235 89.669 1.00 48.22 185 ILE A C 1
ATOM 1510 O O . ILE A 1 185 ? -72.231 -24.290 90.330 1.00 48.22 185 ILE A O 1
ATOM 1514 N N . PRO A 1 186 ? -72.433 -25.297 88.339 1.00 53.03 186 PRO A N 1
ATOM 1515 C CA . PRO A 1 186 ? -71.741 -26.309 87.527 1.00 53.03 186 PRO A CA 1
ATOM 1516 C C . PRO A 1 186 ? -70.274 -25.879 87.210 1.00 53.03 186 PRO A C 1
ATOM 1518 O O . PRO A 1 186 ? -69.869 -24.778 87.583 1.00 53.03 186 PRO A O 1
ATOM 1521 N N . PRO A 1 187 ? -69.442 -26.684 86.512 1.00 66.69 187 PRO A N 1
ATOM 1522 C CA . PRO A 1 187 ? -68.119 -26.220 86.072 1.00 66.69 187 PRO A CA 1
ATOM 1523 C C . PRO A 1 187 ? -68.207 -25.043 85.074 1.00 66.69 187 PRO A C 1
ATOM 1525 O O . PRO A 1 187 ? -69.106 -25.032 84.228 1.00 66.69 187 PRO A O 1
ATOM 1528 N N . PRO A 1 188 ? -67.269 -24.074 85.118 1.00 66.31 188 PRO A N 1
ATOM 1529 C CA . PRO A 1 188 ? -67.161 -23.039 84.092 1.00 66.31 188 PRO A CA 1
ATOM 1530 C C . PRO A 1 188 ? -66.757 -23.654 82.738 1.00 66.31 188 PRO A C 1
ATOM 1532 O O . PRO A 1 188 ? -66.100 -24.700 82.713 1.00 66.31 188 PRO A O 1
ATOM 1535 N N . PRO A 1 189 ? -67.114 -23.021 81.604 1.00 64.00 189 PRO A N 1
ATOM 1536 C CA . PRO A 1 189 ? -66.679 -23.488 80.293 1.00 64.00 189 PRO A CA 1
ATOM 1537 C C . PRO A 1 189 ? -65.144 -23.455 80.1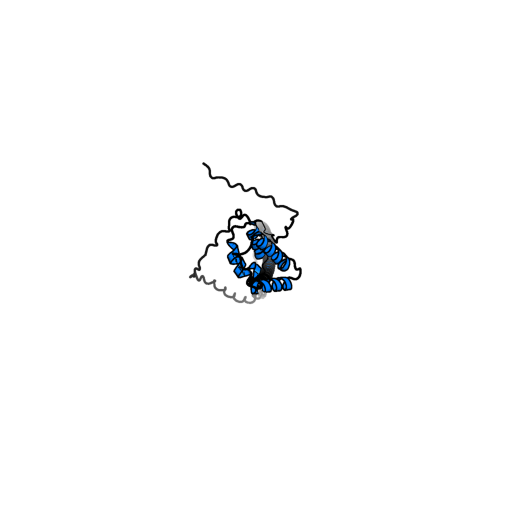91 1.00 64.00 189 PRO A C 1
ATOM 1539 O O . PRO A 1 189 ? -64.510 -22.580 80.792 1.00 64.00 189 PRO A O 1
ATOM 1542 N N . PRO A 1 190 ? -64.527 -24.380 79.433 1.00 68.38 190 PRO A N 1
ATOM 1543 C CA . PRO A 1 190 ? -63.086 -24.366 79.225 1.00 68.38 190 PRO A CA 1
ATOM 1544 C C . PRO A 1 190 ? -62.657 -23.059 78.539 1.00 68.38 190 PRO A C 1
ATOM 1546 O O . PRO A 1 190 ? -63.445 -22.484 77.778 1.00 68.38 190 PRO A O 1
ATOM 1549 N N . PRO A 1 191 ? -61.411 -22.592 78.749 1.00 66.94 191 PRO A N 1
ATOM 1550 C CA . PRO A 1 191 ? -60.868 -21.514 77.934 1.00 66.94 191 PRO A CA 1
ATOM 1551 C C . PRO A 1 191 ? -60.981 -21.913 76.462 1.00 66.94 191 PRO A C 1
ATOM 1553 O O . PRO A 1 191 ? -60.698 -23.060 76.108 1.00 66.94 191 PRO A O 1
ATOM 1556 N N . ALA A 1 192 ? -61.405 -20.976 75.611 1.00 55.59 192 ALA A N 1
ATOM 1557 C CA . ALA A 1 192 ? -61.464 -21.210 74.177 1.00 55.59 192 ALA A CA 1
ATOM 1558 C C . ALA A 1 192 ? -60.073 -21.646 73.704 1.00 55.59 192 ALA A C 1
ATOM 1560 O O . ALA A 1 192 ? -59.118 -20.869 73.762 1.00 55.59 192 ALA A O 1
ATOM 1561 N N . ALA A 1 193 ? -59.958 -22.907 73.285 1.00 53.06 193 ALA A N 1
ATOM 1562 C CA . ALA A 1 193 ? -58.721 -23.426 72.743 1.00 53.06 193 ALA A CA 1
ATOM 1563 C C . ALA A 1 193 ? -58.402 -22.621 71.483 1.00 53.06 193 ALA A C 1
ATOM 1565 O O . ALA A 1 193 ? -59.094 -22.746 70.471 1.00 53.06 193 ALA A O 1
ATOM 1566 N N . LEU A 1 194 ? -57.358 -21.791 71.553 1.00 59.78 194 LEU A N 1
ATOM 1567 C CA . LEU A 1 194 ? -56.732 -21.264 70.353 1.00 59.78 194 LEU A CA 1
ATOM 1568 C C . LEU A 1 194 ? -56.339 -22.476 69.513 1.00 59.78 194 LEU A C 1
ATOM 1570 O O . LEU A 1 194 ? -55.573 -23.331 69.960 1.00 59.78 194 LEU A O 1
ATOM 1574 N N . THR A 1 195 ? -56.929 -22.571 68.324 1.00 56.16 195 THR A N 1
ATOM 1575 C CA . THR A 1 195 ? -56.614 -23.623 67.363 1.00 56.16 195 THR A CA 1
ATOM 1576 C C . THR A 1 195 ? -55.103 -23.649 67.147 1.00 56.16 195 THR A C 1
ATOM 1578 O O . THR A 1 195 ? -54.529 -22.576 66.927 1.00 56.16 195 THR A O 1
ATOM 1581 N N . PRO A 1 196 ? -54.444 -24.821 67.185 1.00 66.88 196 PRO A N 1
ATOM 1582 C CA . PRO A 1 196 ? -53.037 -24.886 66.824 1.00 66.88 196 PRO A CA 1
ATOM 1583 C C . PRO A 1 196 ? -52.866 -24.338 65.397 1.00 66.88 196 PRO A C 1
ATOM 1585 O O . PRO A 1 196 ? -53.741 -24.568 64.554 1.00 66.88 196 PRO A O 1
ATOM 1588 N N . PRO A 1 197 ? -51.773 -23.610 65.105 1.00 71.00 197 PRO A N 1
ATOM 1589 C CA . PRO A 1 197 ? -51.479 -23.214 63.735 1.00 71.00 197 PRO A CA 1
ATOM 1590 C C . PRO A 1 197 ? -51.357 -24.467 62.849 1.00 71.00 197 PRO A C 1
ATOM 1592 O O . PRO A 1 197 ? -50.992 -25.538 63.351 1.00 71.00 197 PRO A O 1
ATOM 1595 N N . PRO A 1 198 ? -51.658 -24.367 61.542 1.00 75.44 198 PRO A N 1
ATOM 1596 C CA . PRO A 1 198 ? -51.521 -25.498 60.632 1.00 75.44 198 PRO A CA 1
ATOM 1597 C C . PRO A 1 198 ? -50.074 -26.019 60.634 1.00 75.44 198 PRO A C 1
ATOM 1599 O O . PRO A 1 198 ? -49.142 -25.238 60.856 1.00 75.44 198 PRO A O 1
ATOM 1602 N N . PRO A 1 199 ? -49.859 -27.322 60.378 1.00 69.62 199 PRO A N 1
ATOM 1603 C CA . PRO A 1 199 ? -48.520 -27.887 60.349 1.00 69.62 199 PRO A CA 1
ATOM 1604 C C . PRO A 1 199 ? -47.684 -27.189 59.276 1.00 69.62 199 PRO A C 1
ATOM 1606 O O . PRO A 1 199 ? -48.015 -27.215 58.089 1.00 69.62 199 PRO A O 1
ATOM 1609 N N . ILE A 1 200 ? -46.580 -26.579 59.706 1.00 67.81 200 ILE A N 1
ATOM 1610 C CA . ILE A 1 200 ? -45.538 -26.094 58.804 1.00 67.81 200 ILE A CA 1
ATOM 1611 C C . ILE A 1 200 ? -45.004 -27.320 58.055 1.00 67.81 200 ILE A C 1
ATOM 1613 O O . ILE A 1 200 ? -44.624 -28.315 58.678 1.00 67.81 200 ILE A O 1
ATOM 1617 N N . ALA A 1 201 ? -45.017 -27.265 56.721 1.00 70.06 201 ALA A N 1
ATOM 1618 C CA . ALA A 1 201 ? -44.455 -28.320 55.884 1.00 70.06 201 ALA A CA 1
ATOM 1619 C C . ALA A 1 201 ? -42.981 -28.569 56.264 1.00 70.06 201 ALA A C 1
ATOM 1621 O O . ALA A 1 201 ? -42.289 -27.618 56.643 1.00 70.06 201 ALA A O 1
ATOM 1622 N N . PRO A 1 202 ? -42.475 -29.814 56.179 1.00 72.38 202 PRO A N 1
ATOM 1623 C CA . PRO A 1 202 ? -41.081 -30.085 56.506 1.00 72.38 202 PRO A CA 1
ATOM 1624 C C . PRO A 1 202 ? -40.165 -29.206 55.640 1.00 72.38 202 PRO A C 1
ATOM 1626 O O . PRO A 1 202 ? -40.439 -29.051 54.445 1.00 72.38 202 PRO A O 1
ATOM 1629 N N . PRO A 1 203 ? -39.085 -28.631 56.201 1.00 70.81 203 PRO A N 1
ATOM 1630 C CA . PRO A 1 203 ? -38.124 -27.897 55.393 1.00 70.81 203 PRO A CA 1
ATOM 1631 C C . PRO A 1 203 ? -37.559 -28.832 54.322 1.00 70.81 203 PRO A C 1
ATOM 1633 O O . PRO A 1 203 ? -37.214 -29.982 54.611 1.00 70.81 203 PRO A O 1
ATOM 1636 N N . CYS A 1 204 ? -37.460 -28.339 53.086 1.00 66.38 204 CYS A N 1
ATOM 1637 C CA . CYS A 1 204 ? -36.767 -29.058 52.023 1.00 66.38 204 CYS A CA 1
ATOM 1638 C C . CYS A 1 204 ? -35.350 -29.436 52.493 1.00 66.38 204 CYS A C 1
ATOM 1640 O O . CYS A 1 204 ? -34.711 -28.636 53.188 1.00 66.38 204 CYS A O 1
ATOM 1642 N N . PRO A 1 205 ? -34.838 -30.626 52.129 1.00 72.44 205 PRO A N 1
ATOM 1643 C CA . PRO A 1 205 ? -33.480 -31.006 52.487 1.00 72.44 205 PRO A CA 1
ATOM 1644 C C . PRO A 1 205 ? -32.479 -29.988 51.915 1.00 72.44 205 PRO A C 1
ATOM 1646 O O . PRO A 1 205 ? -32.708 -29.459 50.821 1.00 72.44 205 PRO A O 1
ATOM 1649 N N . PRO A 1 206 ? -31.371 -29.705 52.623 1.00 73.88 206 PRO A N 1
ATOM 1650 C CA . PRO A 1 206 ? -30.342 -28.817 52.103 1.00 73.88 206 PRO A CA 1
ATOM 1651 C C . PRO A 1 206 ? -29.759 -29.386 50.798 1.00 73.88 206 PRO A C 1
ATOM 1653 O O . PRO A 1 206 ? -29.646 -30.611 50.664 1.00 73.88 206 PRO A O 1
ATOM 1656 N N . PRO A 1 207 ? -29.357 -28.530 49.840 1.00 72.81 207 PRO A N 1
ATOM 1657 C CA . PRO A 1 207 ? -28.636 -28.991 48.662 1.00 72.81 207 PRO A CA 1
ATOM 1658 C C . PRO A 1 207 ? -27.323 -29.680 49.082 1.00 72.81 207 PRO A C 1
ATOM 1660 O O . PRO A 1 207 ? -26.716 -29.287 50.085 1.00 72.81 207 PRO A O 1
ATOM 1663 N N . PRO A 1 208 ? -26.869 -30.707 48.342 1.00 72.25 208 PRO A N 1
ATOM 1664 C CA . PRO A 1 208 ? -25.632 -31.406 48.667 1.00 72.25 208 PRO A CA 1
ATOM 1665 C C . PRO A 1 208 ? -24.420 -30.463 48.565 1.00 72.25 208 PRO A C 1
ATOM 1667 O O . PRO A 1 208 ? -24.431 -29.532 47.754 1.00 72.25 208 PRO A O 1
ATOM 1670 N N . PRO A 1 209 ? -23.353 -30.700 49.349 1.00 68.88 209 PRO A N 1
ATOM 1671 C CA . PRO A 1 209 ? -22.127 -29.921 49.234 1.00 68.88 209 PRO A CA 1
ATOM 1672 C C . PRO A 1 209 ? -21.501 -30.106 47.841 1.00 68.88 209 PRO A C 1
ATOM 1674 O O . PRO A 1 209 ? -21.576 -31.204 47.281 1.00 68.88 209 PRO A O 1
ATOM 1677 N N . PRO A 1 210 ? -20.838 -29.076 47.282 1.00 60.84 210 PRO A N 1
ATOM 1678 C CA . PRO A 1 210 ? -20.106 -29.227 46.033 1.00 60.84 210 PRO A CA 1
ATOM 1679 C C . PRO A 1 210 ? -18.996 -30.271 46.199 1.00 60.84 210 PRO A C 1
ATOM 1681 O O . PRO A 1 210 ? -18.191 -30.217 47.132 1.00 60.84 210 PRO A O 1
ATOM 1684 N N . SER A 1 211 ? -18.949 -31.228 45.275 1.00 49.00 211 SER A N 1
ATOM 1685 C CA . SER A 1 211 ? -17.938 -32.281 45.261 1.00 49.00 211 SER A CA 1
ATOM 1686 C C . SER A 1 211 ? -16.543 -31.688 45.067 1.00 49.00 211 SER A C 1
ATOM 1688 O O . SER A 1 211 ? -16.194 -31.251 43.971 1.00 49.00 211 SER A O 1
ATOM 1690 N N . ASN A 1 212 ? -15.709 -31.744 46.108 1.00 51.59 212 ASN A N 1
ATOM 1691 C CA . ASN A 1 212 ? -14.272 -31.493 46.001 1.00 51.59 212 ASN A CA 1
ATOM 1692 C C . ASN A 1 212 ? -13.598 -32.610 45.182 1.00 51.59 212 ASN A C 1
ATOM 1694 O O . ASN A 1 212 ? -12.982 -33.523 45.736 1.00 51.59 212 ASN A O 1
ATOM 1698 N N . VAL A 1 213 ? -13.681 -32.532 43.852 1.00 44.25 213 VAL A N 1
ATOM 1699 C CA . VAL A 1 213 ? -12.861 -33.359 42.959 1.00 44.25 213 VAL A CA 1
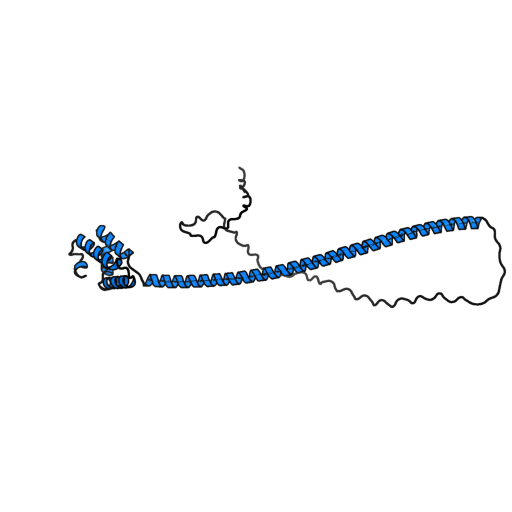ATOM 1700 C C . VAL A 1 213 ? -11.532 -32.648 42.737 1.00 44.25 213 VAL A C 1
ATOM 1702 O O . VAL A 1 213 ? -11.380 -31.771 41.887 1.00 44.25 213 VAL A O 1
ATOM 1705 N N . ARG A 1 214 ? -10.547 -33.020 43.552 1.00 43.28 214 ARG A N 1
ATOM 1706 C CA . ARG A 1 214 ? -9.196 -32.470 43.483 1.00 43.28 214 ARG A CA 1
ATOM 1707 C C . ARG A 1 214 ? -8.442 -33.051 42.279 1.00 43.28 214 ARG A C 1
ATOM 1709 O O . ARG A 1 214 ? -7.877 -34.131 42.363 1.00 43.28 214 ARG A O 1
ATOM 1716 N N . ASN A 1 215 ? -8.379 -32.259 41.211 1.00 50.03 215 ASN A N 1
ATOM 1717 C CA . ASN A 1 215 ? -7.163 -31.992 40.435 1.00 50.03 215 ASN A CA 1
ATOM 1718 C C . ASN A 1 215 ? -6.318 -33.186 39.919 1.00 50.03 215 ASN A C 1
ATOM 1720 O O . ASN A 1 215 ? -5.372 -33.609 40.581 1.00 50.03 215 ASN A O 1
ATOM 1724 N N . VAL A 1 216 ? -6.528 -33.551 38.650 1.00 40.22 216 VAL A N 1
ATOM 1725 C CA . VAL A 1 216 ? -5.477 -33.923 37.675 1.00 40.22 216 VAL A CA 1
ATOM 1726 C C . VAL A 1 216 ? -5.984 -33.390 36.324 1.00 40.22 216 VAL A C 1
ATOM 1728 O O . VAL A 1 216 ? -7.116 -33.669 35.961 1.00 40.22 216 VAL A O 1
ATOM 1731 N N . GLY A 1 217 ? -5.295 -32.581 35.527 1.00 46.00 217 GLY A N 1
ATOM 1732 C CA . GLY A 1 217 ? -3.884 -32.237 35.488 1.00 46.00 217 GLY A CA 1
ATOM 1733 C C . GLY A 1 217 ? -3.457 -32.241 34.020 1.00 46.00 217 GLY A C 1
ATOM 1734 O O . GLY A 1 217 ? -3.232 -33.304 33.451 1.00 46.00 217 GLY A O 1
ATOM 1735 N N . ARG A 1 218 ? -3.343 -31.065 33.393 1.00 38.94 218 ARG A N 1
ATOM 1736 C CA . ARG A 1 218 ? -2.629 -30.922 32.118 1.00 38.94 218 ARG A CA 1
ATOM 1737 C C . ARG A 1 218 ? -1.907 -29.584 32.081 1.00 38.94 218 ARG A C 1
ATOM 1739 O O . ARG A 1 218 ? -2.519 -28.539 31.894 1.00 38.94 218 ARG A O 1
ATOM 1746 N N . ALA A 1 219 ? -0.598 -29.640 32.289 1.00 48.34 219 ALA A N 1
ATOM 1747 C CA . ALA A 1 219 ? 0.274 -28.520 31.993 1.00 48.34 219 ALA A CA 1
ATOM 1748 C C . ALA A 1 219 ? 0.312 -28.292 30.474 1.00 48.34 219 ALA A C 1
ATOM 1750 O O . ALA A 1 219 ? 0.407 -29.251 29.706 1.00 48.34 219 ALA A O 1
ATOM 1751 N N . SER A 1 220 ? 0.308 -27.025 30.075 1.00 46.16 220 SER A N 1
ATOM 1752 C CA . SER A 1 220 ? 0.802 -26.565 28.777 1.00 46.16 220 SER A CA 1
ATOM 1753 C C . SER A 1 220 ? 1.811 -25.447 29.054 1.00 46.16 220 SER A C 1
ATOM 1755 O O . SER A 1 220 ? 1.637 -24.712 30.031 1.00 46.16 220 SER A O 1
ATOM 1757 N N . PRO A 1 221 ? 2.913 -25.359 28.294 1.00 46.91 221 PRO A N 1
ATOM 1758 C CA . PRO A 1 221 ? 4.084 -24.616 28.734 1.00 46.91 221 PRO A CA 1
ATOM 1759 C C . PRO A 1 221 ? 3.884 -23.103 28.618 1.00 46.91 221 PRO A C 1
ATOM 1761 O O . PRO A 1 221 ? 3.505 -22.593 27.565 1.00 46.91 221 PRO A O 1
ATOM 1764 N N . PHE A 1 222 ? 4.240 -22.382 29.682 1.00 43.16 222 PHE A N 1
ATOM 1765 C CA . PHE A 1 222 ? 4.588 -20.968 29.575 1.00 43.16 222 PHE A CA 1
ATOM 1766 C C . PHE A 1 222 ? 5.818 -20.845 28.669 1.00 43.16 222 PHE A C 1
ATOM 1768 O O . PHE A 1 222 ? 6.920 -21.228 29.062 1.00 43.16 222 PHE A O 1
ATOM 1775 N N . ILE A 1 223 ? 5.634 -20.294 27.472 1.00 52.62 223 ILE A N 1
ATOM 1776 C CA . ILE A 1 223 ? 6.737 -19.747 26.683 1.00 52.62 223 ILE A CA 1
ATOM 1777 C C . ILE A 1 223 ? 6.919 -18.300 27.162 1.00 52.62 223 ILE A C 1
ATOM 1779 O O . ILE A 1 223 ? 5.971 -17.521 27.046 1.00 52.62 223 ILE A O 1
ATOM 1783 N N . PRO A 1 224 ? 8.077 -17.914 27.728 1.00 45.28 224 PRO A N 1
ATOM 1784 C CA . PRO A 1 224 ? 8.327 -16.519 28.056 1.00 45.28 224 PRO A CA 1
ATOM 1785 C C . PRO A 1 224 ? 8.408 -15.707 26.759 1.00 45.28 224 PRO A C 1
ATOM 1787 O O . PRO A 1 224 ? 9.160 -16.049 25.845 1.00 45.28 224 PRO A O 1
ATOM 1790 N N . SER A 1 225 ? 7.632 -14.629 26.679 1.00 51.44 225 SER A N 1
ATOM 1791 C CA . SER A 1 225 ? 7.732 -13.663 25.588 1.00 51.44 225 SER A CA 1
ATOM 1792 C C . SER A 1 225 ? 9.130 -13.025 25.565 1.00 51.44 225 SER A C 1
ATOM 1794 O O . SER A 1 225 ? 9.683 -12.728 26.629 1.00 51.44 225 SER A O 1
ATOM 1796 N N . PRO A 1 226 ? 9.726 -12.794 24.380 1.00 52.69 226 PRO A N 1
ATOM 1797 C CA . PRO A 1 226 ? 11.004 -12.100 24.292 1.00 52.69 226 PRO A CA 1
ATOM 1798 C C . PRO A 1 226 ? 10.860 -10.650 24.792 1.00 52.69 226 PRO A C 1
ATOM 1800 O O . PRO A 1 226 ? 9.797 -10.044 24.622 1.00 52.69 226 PRO A O 1
ATOM 1803 N N . PRO A 1 227 ? 11.908 -10.073 25.408 1.00 56.50 227 PRO A N 1
ATOM 1804 C CA . PRO A 1 227 ? 11.867 -8.697 25.884 1.00 56.50 227 PRO A CA 1
ATOM 1805 C C . PRO A 1 227 ? 11.726 -7.711 24.710 1.00 56.50 227 PRO A C 1
ATOM 1807 O O . PRO A 1 227 ? 12.246 -7.975 23.622 1.00 56.50 227 PRO A O 1
ATOM 1810 N N . PRO A 1 228 ? 11.060 -6.558 24.910 1.00 56.12 228 PRO A N 1
ATOM 1811 C CA . PRO A 1 228 ? 10.963 -5.532 23.879 1.00 56.12 228 PRO A CA 1
ATOM 1812 C C . PRO A 1 228 ? 12.356 -4.970 23.537 1.00 56.12 228 PRO A C 1
ATOM 1814 O O . PRO A 1 228 ? 13.200 -4.845 24.431 1.00 56.12 228 PRO A O 1
ATOM 1817 N N . PRO A 1 229 ? 12.611 -4.594 22.269 1.00 52.47 229 PRO A N 1
ATOM 1818 C CA . PRO A 1 229 ? 13.879 -3.993 21.880 1.00 52.47 229 PRO A CA 1
ATOM 1819 C C . PRO A 1 229 ? 14.101 -2.665 22.614 1.00 52.47 229 PRO A C 1
ATOM 1821 O O . PRO A 1 229 ? 13.182 -1.862 22.791 1.00 52.47 229 PRO A O 1
ATOM 1824 N N . ILE A 1 230 ? 15.346 -2.437 23.033 1.00 53.28 230 ILE A N 1
ATOM 1825 C CA . ILE A 1 230 ? 15.758 -1.247 23.782 1.00 53.28 230 ILE A CA 1
ATOM 1826 C C . ILE A 1 230 ? 15.493 0.006 22.938 1.00 53.28 230 ILE A C 1
ATOM 1828 O O . ILE A 1 230 ? 16.074 0.191 21.867 1.00 53.28 230 ILE A O 1
ATOM 1832 N N . ALA A 1 231 ? 14.647 0.901 23.446 1.00 50.03 231 ALA A N 1
ATOM 1833 C CA . ALA A 1 231 ? 14.431 2.205 22.837 1.00 50.03 231 ALA A CA 1
ATOM 1834 C C . ALA A 1 231 ? 15.711 3.054 22.954 1.00 50.03 231 ALA A C 1
ATOM 1836 O O . ALA A 1 231 ? 16.056 3.501 24.047 1.00 50.03 231 ALA A O 1
ATOM 1837 N N . GLY A 1 232 ? 16.409 3.290 21.838 1.00 54.25 232 GLY A N 1
ATOM 1838 C CA . GLY A 1 232 ? 17.529 4.240 21.816 1.00 54.25 232 GLY A CA 1
ATOM 1839 C C . GLY A 1 232 ? 18.551 4.122 20.683 1.00 54.25 232 GLY A C 1
ATOM 1840 O O . GLY A 1 232 ? 19.273 5.089 20.465 1.00 54.25 232 GLY A O 1
ATOM 1841 N N . GLN A 1 233 ? 18.638 2.998 19.958 1.00 51.25 233 GLN A N 1
ATOM 1842 C CA . GLN A 1 233 ? 19.658 2.815 18.907 1.00 51.25 233 GLN A CA 1
ATOM 1843 C C . GLN A 1 233 ? 19.120 2.156 17.627 1.00 51.25 233 GLN A C 1
ATOM 1845 O O . GLN A 1 233 ? 19.483 1.040 17.275 1.00 51.25 233 GLN A O 1
ATOM 1850 N N . MET A 1 234 ? 18.308 2.902 16.877 1.00 42.28 234 MET A N 1
ATOM 1851 C CA . MET A 1 234 ? 18.320 2.818 15.414 1.00 42.28 234 MET A CA 1
ATOM 1852 C C . MET A 1 234 ? 18.338 4.240 14.866 1.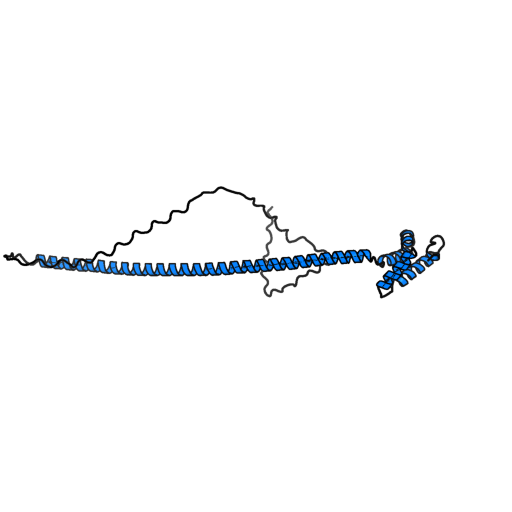00 42.28 234 MET A C 1
ATOM 1854 O O . MET A 1 234 ? 17.365 4.981 14.999 1.00 42.28 234 MET A O 1
ATOM 1858 N N . GLN A 1 235 ? 19.466 4.625 14.276 1.00 50.25 235 GLN A N 1
ATOM 1859 C CA . GLN A 1 235 ? 19.554 5.834 13.472 1.00 50.25 235 GLN A CA 1
ATOM 1860 C C . GLN A 1 235 ? 18.902 5.511 12.125 1.00 50.25 235 GLN A C 1
ATOM 1862 O O . GLN A 1 235 ? 19.342 4.598 11.428 1.00 50.25 235 GLN A O 1
ATOM 1867 N N . ALA A 1 236 ? 17.795 6.183 11.810 1.00 45.47 236 ALA A N 1
ATOM 1868 C CA . ALA A 1 236 ? 17.114 5.987 10.535 1.00 45.47 236 ALA A CA 1
ATOM 1869 C C . ALA A 1 236 ? 18.010 6.482 9.382 1.00 45.47 236 ALA A C 1
ATOM 1871 O O . ALA A 1 236 ? 18.707 7.482 9.573 1.00 45.47 236 ALA A O 1
ATOM 1872 N N . PRO A 1 237 ? 17.988 5.837 8.200 1.00 45.84 237 PRO A N 1
ATOM 1873 C CA . PRO A 1 237 ? 18.644 6.378 7.015 1.00 45.84 237 PRO A CA 1
ATOM 1874 C C . PRO A 1 237 ? 18.028 7.730 6.634 1.00 45.84 237 PRO A C 1
ATOM 1876 O O . PRO A 1 237 ? 16.806 7.906 6.724 1.00 45.84 237 PRO A O 1
ATOM 1879 N N . ASP A 1 238 ? 18.859 8.669 6.183 1.00 43.62 238 ASP A N 1
ATOM 1880 C CA . ASP A 1 238 ? 18.381 9.951 5.665 1.00 43.62 238 ASP A CA 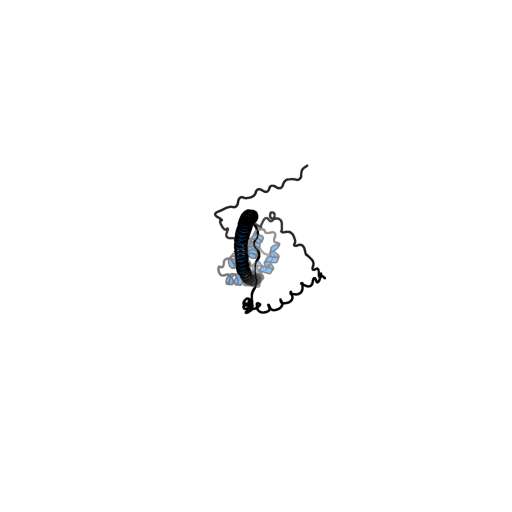1
ATOM 1881 C C . ASP A 1 238 ? 17.462 9.726 4.453 1.00 43.62 238 ASP A C 1
ATOM 1883 O O . ASP A 1 238 ? 17.832 9.064 3.486 1.00 43.62 238 ASP A O 1
ATOM 1887 N N . GLY A 1 239 ? 16.239 10.265 4.525 1.00 55.16 239 GLY A N 1
ATOM 1888 C CA . GLY A 1 239 ? 15.211 10.141 3.480 1.00 55.16 239 GLY A CA 1
ATOM 1889 C C . GLY A 1 239 ? 13.866 9.559 3.934 1.00 55.16 239 GLY A C 1
ATOM 1890 O O . GLY A 1 239 ? 12.882 9.664 3.204 1.00 55.16 239 GLY A O 1
ATOM 1891 N N . ALA A 1 240 ? 13.764 8.995 5.143 1.00 42.41 240 ALA A N 1
ATOM 1892 C CA . ALA A 1 240 ? 12.515 8.401 5.636 1.00 42.41 240 ALA A CA 1
ATOM 1893 C C . ALA A 1 240 ? 11.406 9.446 5.926 1.00 42.41 240 ALA A C 1
ATOM 1895 O O . ALA A 1 240 ? 11.275 9.956 7.044 1.00 42.41 240 ALA A O 1
ATOM 1896 N N . MET A 1 241 ? 10.544 9.724 4.938 1.00 49.34 241 MET A N 1
ATOM 1897 C CA . MET A 1 241 ? 9.296 10.477 5.136 1.00 49.34 241 MET A CA 1
ATOM 1898 C C . MET A 1 241 ? 8.331 9.700 6.044 1.00 49.34 241 MET A C 1
ATOM 1900 O O . MET A 1 241 ? 7.578 8.832 5.608 1.00 49.34 241 MET A O 1
ATOM 1904 N N . THR A 1 242 ? 8.335 10.019 7.339 1.00 47.53 242 THR A N 1
ATOM 1905 C CA . THR A 1 242 ? 7.456 9.354 8.310 1.00 47.53 242 THR A CA 1
ATOM 1906 C C . THR A 1 242 ? 6.007 9.838 8.198 1.00 47.53 242 THR A C 1
ATOM 1908 O O . THR A 1 242 ? 5.682 10.991 8.486 1.00 47.53 242 THR A O 1
ATOM 1911 N N . ILE A 1 243 ? 5.099 8.918 7.855 1.00 54.72 243 ILE A N 1
ATOM 1912 C CA . ILE A 1 243 ? 3.644 9.138 7.852 1.00 54.72 243 ILE A CA 1
ATOM 1913 C C . ILE A 1 243 ? 3.127 9.162 9.302 1.00 54.72 243 ILE A C 1
ATOM 1915 O O . ILE A 1 243 ? 2.482 8.229 9.778 1.00 54.72 243 ILE A O 1
ATOM 1919 N N . LYS A 1 244 ? 3.430 10.228 10.051 1.00 49.56 244 LYS A N 1
ATOM 1920 C CA . LYS A 1 244 ? 2.825 10.489 11.367 1.00 49.56 244 LYS A CA 1
ATOM 1921 C C . LYS A 1 244 ? 2.465 11.963 11.513 1.00 49.56 244 LYS A C 1
ATOM 1923 O O . LYS A 1 244 ? 3.321 12.802 11.791 1.00 49.56 244 LYS A O 1
ATOM 1928 N N . ARG A 1 245 ? 1.165 12.280 11.414 1.00 55.09 245 ARG A N 1
ATOM 1929 C CA . ARG A 1 245 ? 0.644 13.576 11.883 1.00 55.09 245 ARG A CA 1
ATOM 1930 C C . ARG A 1 245 ? 0.986 13.726 13.365 1.00 55.09 245 ARG A C 1
ATOM 1932 O O . ARG A 1 245 ? 0.485 12.992 14.213 1.00 55.09 245 ARG A O 1
ATOM 1939 N N . LYS A 1 246 ? 1.847 14.693 13.671 1.00 53.94 246 LYS A N 1
ATOM 1940 C CA . LYS A 1 246 ? 2.295 15.002 15.028 1.00 53.94 246 LYS A CA 1
ATOM 1941 C C . LYS A 1 246 ? 1.154 15.658 15.808 1.00 53.94 246 LYS A C 1
ATOM 1943 O O . LYS A 1 246 ? 0.930 16.860 15.682 1.00 53.94 246 LYS A O 1
ATOM 1948 N N . VAL A 1 247 ? 0.427 14.867 16.597 1.00 63.16 247 VAL A N 1
ATOM 1949 C CA . VAL A 1 247 ? -0.651 15.360 17.468 1.00 63.16 247 VAL A CA 1
ATOM 1950 C C . VAL A 1 247 ? -0.066 16.353 18.478 1.00 63.16 247 VAL A C 1
ATOM 1952 O O . VAL A 1 247 ? 0.748 15.985 19.324 1.00 63.16 247 VAL A O 1
ATOM 1955 N N . GLN A 1 248 ? -0.463 17.624 18.389 1.00 50.69 248 GLN A N 1
ATOM 1956 C CA . GLN A 1 248 ? -0.095 18.635 19.380 1.00 50.69 248 GLN A CA 1
ATOM 1957 C C . GLN A 1 248 ? -1.000 18.508 20.609 1.00 50.69 248 GLN A C 1
ATOM 1959 O O . GLN A 1 248 ? -2.138 18.978 20.607 1.00 50.69 248 GLN A O 1
ATOM 1964 N N . THR A 1 249 ? -0.497 17.900 21.683 1.00 64.25 249 THR A N 1
ATOM 1965 C CA . THR A 1 249 ? -1.189 17.926 22.975 1.00 64.25 249 THR A CA 1
ATOM 1966 C C . THR A 1 249 ? -0.980 19.288 23.645 1.00 64.25 249 THR A C 1
ATOM 1968 O O . THR A 1 249 ? 0.147 19.759 23.797 1.00 64.25 249 THR A O 1
ATOM 1971 N N . LYS A 1 250 ? -2.074 19.937 24.070 1.00 69.31 250 LYS A N 1
ATOM 1972 C CA . LYS A 1 250 ? -2.022 21.226 24.798 1.00 69.31 250 LYS A CA 1
ATOM 1973 C C . LYS A 1 250 ? -1.360 21.106 26.175 1.00 69.31 250 LYS A C 1
ATOM 1975 O O . LYS A 1 250 ? -0.853 22.088 26.703 1.00 69.31 250 LYS A O 1
ATOM 1980 N N . TYR A 1 251 ? -1.348 19.896 26.728 1.00 62.88 251 TYR A N 1
ATOM 1981 C CA . TYR A 1 251 ? -0.725 19.559 27.998 1.00 62.88 251 TYR A CA 1
ATOM 1982 C C . TYR A 1 251 ? 0.412 18.570 27.735 1.00 62.88 251 TYR A C 1
ATOM 1984 O O . TYR A 1 251 ? 0.215 17.532 27.096 1.00 62.88 251 TYR A O 1
ATOM 1992 N N . LYS A 1 252 ? 1.615 18.911 28.204 1.00 70.88 252 LYS A N 1
ATOM 1993 C CA . LYS A 1 252 ? 2.754 17.993 28.266 1.00 70.88 252 LYS A CA 1
ATOM 1994 C C . LYS A 1 252 ? 2.787 17.382 29.661 1.00 70.88 252 LYS A C 1
ATOM 1996 O O . LYS A 1 252 ? 2.773 18.119 30.643 1.00 70.88 252 LYS A O 1
ATOM 2001 N N . LEU A 1 253 ? 2.850 16.056 29.741 1.00 65.75 253 LEU A N 1
ATOM 2002 C CA . LEU A 1 253 ? 3.146 15.376 31.000 1.00 65.75 253 LEU A CA 1
ATOM 2003 C C . LEU A 1 253 ? 4.568 15.751 31.459 1.00 65.75 253 LEU A C 1
ATOM 2005 O O . LEU A 1 253 ? 5.449 15.887 30.603 1.00 65.75 253 LEU A O 1
ATOM 2009 N N . PRO A 1 254 ? 4.820 15.911 32.772 1.00 64.50 254 PRO A N 1
ATOM 2010 C CA . PRO A 1 254 ? 6.169 16.112 33.284 1.00 64.50 254 PRO A CA 1
ATOM 2011 C C . PRO A 1 254 ? 7.076 14.947 32.875 1.00 64.50 254 PRO A C 1
ATOM 2013 O O . PRO A 1 254 ? 6.804 13.790 33.197 1.00 64.50 254 PRO A O 1
ATOM 2016 N N . THR A 1 255 ? 8.162 15.242 32.163 1.00 63.09 255 THR A N 1
ATOM 2017 C CA . THR A 1 255 ? 9.182 14.246 31.821 1.00 63.09 255 THR A CA 1
ATOM 2018 C C . THR A 1 255 ? 9.931 13.832 33.082 1.00 63.09 255 THR A C 1
ATOM 2020 O O . THR A 1 255 ? 10.657 14.632 33.670 1.00 63.09 255 THR A O 1
ATOM 2023 N N . LEU A 1 256 ? 9.747 12.579 33.499 1.00 63.84 256 LEU A N 1
ATOM 2024 C CA . LEU A 1 256 ? 10.446 11.998 34.643 1.00 63.84 256 LEU A CA 1
ATOM 2025 C C . LEU A 1 256 ? 11.922 11.759 34.293 1.00 63.84 256 LEU A C 1
ATOM 2027 O O . LEU A 1 256 ? 12.246 10.886 33.487 1.00 63.84 256 LEU A O 1
ATOM 2031 N N . ASN A 1 257 ? 12.815 12.525 34.921 1.00 59.12 257 ASN A N 1
ATOM 2032 C CA . ASN A 1 257 ? 14.265 12.399 34.769 1.00 59.12 257 ASN A CA 1
ATOM 2033 C C . ASN A 1 257 ? 14.802 11.187 35.549 1.00 59.12 257 ASN A C 1
ATOM 2035 O O . ASN A 1 257 ? 15.391 11.333 36.621 1.00 59.12 257 ASN A O 1
ATOM 2039 N N . TRP A 1 258 ? 14.615 9.982 35.011 1.00 58.62 258 TRP A N 1
ATOM 2040 C CA . TRP A 1 258 ? 15.215 8.766 35.561 1.00 58.62 258 TRP A CA 1
ATOM 2041 C C . TRP A 1 258 ? 16.691 8.660 35.158 1.00 58.62 258 TRP A C 1
ATOM 2043 O O . TRP A 1 258 ? 17.033 8.082 34.127 1.00 58.62 258 TRP A O 1
ATOM 2053 N N . VAL A 1 259 ? 17.582 9.208 35.986 1.00 66.88 259 VAL A N 1
ATOM 2054 C CA . VAL A 1 259 ? 19.016 8.896 35.912 1.00 66.88 259 VAL A CA 1
ATOM 2055 C C . VAL A 1 259 ? 19.249 7.555 36.601 1.00 66.88 259 VAL A C 1
ATOM 2057 O O . VAL A 1 259 ? 19.000 7.417 37.798 1.00 66.88 259 VAL A O 1
ATOM 2060 N N . ALA A 1 260 ? 19.743 6.564 35.857 1.00 57.12 260 ALA A N 1
ATOM 2061 C CA . ALA A 1 260 ? 20.162 5.295 36.437 1.00 57.12 260 ALA A CA 1
ATOM 2062 C C . ALA A 1 260 ? 21.361 5.519 37.375 1.00 57.12 260 ALA A C 1
ATOM 2064 O O . ALA A 1 260 ? 22.409 6.015 36.952 1.00 57.12 260 ALA A O 1
ATOM 2065 N N . LEU A 1 261 ? 21.207 5.152 38.650 1.00 63.03 261 LEU A N 1
ATOM 2066 C CA . LEU A 1 261 ? 22.307 5.157 39.612 1.00 63.03 261 LEU A CA 1
ATOM 2067 C C . LEU A 1 261 ? 23.373 4.157 39.154 1.00 63.03 261 LEU A C 1
ATOM 2069 O O . LEU A 1 261 ? 23.089 2.975 38.961 1.00 63.03 261 LEU A O 1
ATOM 2073 N N . LYS A 1 262 ? 24.607 4.638 38.977 1.00 63.41 262 LYS A N 1
ATOM 2074 C CA . LYS A 1 262 ? 25.752 3.766 38.704 1.00 63.41 262 LYS A CA 1
ATOM 2075 C C . LYS A 1 262 ? 26.002 2.887 39.937 1.00 63.41 262 LYS A C 1
ATOM 2077 O O . LYS A 1 262 ? 25.965 3.424 41.045 1.00 63.41 262 LYS A O 1
ATOM 2082 N N . PRO A 1 263 ? 26.269 1.579 39.783 1.00 55.34 263 PRO A N 1
ATOM 2083 C CA . PRO A 1 263 ? 26.714 0.768 40.906 1.00 55.34 263 PRO A CA 1
ATOM 2084 C C . PRO A 1 263 ? 28.066 1.299 41.399 1.00 55.34 263 PRO A C 1
ATOM 2086 O O . PRO A 1 263 ? 28.933 1.635 40.591 1.00 55.34 263 PRO A O 1
ATOM 2089 N N . ASN A 1 264 ? 28.199 1.425 42.720 1.00 49.62 264 ASN A N 1
ATOM 2090 C CA . ASN A 1 264 ? 29.364 2.022 43.373 1.00 49.62 264 ASN A CA 1
ATOM 2091 C C . ASN A 1 264 ? 30.671 1.291 43.016 1.00 49.62 264 ASN A C 1
ATOM 2093 O O . ASN A 1 264 ? 30.688 0.062 42.912 1.00 49.62 264 ASN A O 1
ATOM 2097 N N . GLN A 1 265 ? 31.753 2.069 42.905 1.00 42.38 265 GLN A N 1
ATOM 2098 C CA . GLN A 1 265 ? 33.100 1.611 43.268 1.00 42.38 265 GLN A CA 1
ATOM 2099 C C . GLN A 1 265 ? 33.262 1.672 44.791 1.00 42.38 265 GLN A C 1
ATOM 2101 O O . GLN A 1 265 ? 32.633 2.573 45.394 1.00 42.38 265 GLN A O 1
#

Secondary structure (DSSP, 8-state):
-HHHH-GGGS-HHHHHHHHHHHHHHHHS-S-HHHHHHHHHHHHHTTHHHHHHHHTT-S-HHHHHHHHHHHTT---HHHHHHHHHHHHHHHHHHHHHHHHHHHHHHHHHHHHHHHHHHHHHHHHHHHHHHHHHHHHHHHHHHHHHHHHHHHHHHHHHHHHHHHHHHHHHHHHTT-------------PPPPP--PPPPPPPPPPPPPPPPP------------PPPPPPPPTT---PPTT----------SSPPP----PPPPPP-

pLDDT: mean 78.96, std 20.06, range [34.19, 98.69]

InterPro domains:
  IPR010472 Formin, FH3 domain [PF06367] (5-161)
  IPR010472 Formin, FH3 domain [SM01139] (1-175)
  IPR011989 Armadillo-like helical [G3DSA:1.25.10.10] (1-75)
  IPR014768 Rho GTPase-binding/formin homology 3 (GBD/FH3) domain [PS51232] (1-157)
  IPR016024 Armadillo-type fold [SSF48371] (5-149)
  IPR043592 Formin-like protein, animal [PTHR45857] (1-265)

Foldseek 3Di:
DVVQLCPVPDDPVVNLVVLVVLLCVLQVDPDPVVSLVSLVVCVVVVVVVSLVVCCPPPDPSNVVSSVSNVVRDDDPVVVVVVVVVVVVVVVVVVVVVVVVVVVVVVVVVVVVVVVVVVVVVVVVVVVVVVVVVVVVVVVVVVVVVVVVVVVVVVVVVVVVVVVVVVVVVVVVPDDDDDDDDDDDDDDDDDDPPPPPDPDDDPPDDDDDDPDPPDDDDDDDDDDDDDDDDDPDDDDDPPPDPDPDDDDDDPDDDPDDPDDDDDDDD